Protein AF-A0A6J4WUJ0-F1 (afdb_monomer_lite)

Structure (mmCIF, N/CA/C/O backbone):
data_AF-A0A6J4WUJ0-F1
#
_entry.id   AF-A0A6J4WUJ0-F1
#
loop_
_atom_site.group_PDB
_atom_site.id
_atom_site.type_symbol
_atom_site.label_atom_id
_atom_site.label_alt_id
_atom_site.label_comp_id
_atom_site.label_asym_id
_atom_site.label_entity_id
_atom_site.label_seq_id
_atom_site.pdbx_PDB_ins_code
_atom_site.Cartn_x
_atom_site.Cartn_y
_atom_site.Cartn_z
_atom_site.occupancy
_atom_site.B_iso_or_equiv
_atom_site.auth_seq_id
_atom_site.auth_comp_id
_atom_site.auth_asym_id
_atom_site.auth_atom_id
_atom_site.pdbx_PDB_model_num
ATOM 1 N N . MET A 1 1 ? -10.002 2.365 6.684 1.00 50.12 1 MET A N 1
ATOM 2 C CA . MET A 1 1 ? -10.236 3.093 7.950 1.00 50.12 1 MET A CA 1
ATOM 3 C C . MET A 1 1 ? -8.913 3.740 8.325 1.00 50.12 1 MET A C 1
ATOM 5 O O . MET A 1 1 ? -7.901 3.055 8.219 1.00 50.12 1 MET A O 1
ATOM 9 N N . ALA A 1 2 ? -8.895 5.035 8.638 1.00 49.34 2 ALA A N 1
ATOM 10 C CA . ALA A 1 2 ? -7.698 5.725 9.121 1.00 49.34 2 ALA A CA 1
ATOM 11 C C . ALA A 1 2 ? -7.920 6.058 10.596 1.00 49.34 2 ALA A C 1
ATOM 13 O O . ALA A 1 2 ? -9.007 6.520 10.940 1.00 49.34 2 ALA A O 1
ATOM 14 N N . ILE A 1 3 ? -6.948 5.738 11.446 1.00 58.59 3 ILE A N 1
ATOM 15 C CA . ILE A 1 3 ? -7.006 5.994 12.883 1.00 58.59 3 ILE A CA 1
ATOM 16 C C . ILE A 1 3 ? -5.853 6.934 13.226 1.00 58.59 3 ILE A C 1
ATOM 18 O O . ILE A 1 3 ? -4.710 6.645 12.867 1.00 58.59 3 ILE A O 1
ATOM 22 N N . GLU A 1 4 ? -6.180 8.072 13.839 1.00 50.50 4 GLU A N 1
ATOM 23 C CA . GLU A 1 4 ? -5.293 9.240 13.846 1.00 50.50 4 GLU A CA 1
ATOM 24 C C . GLU A 1 4 ? -4.165 9.199 14.890 1.00 50.50 4 GLU A C 1
ATOM 26 O O . GLU A 1 4 ? -3.154 9.856 14.664 1.00 50.50 4 GLU A O 1
ATOM 31 N N . GLU A 1 5 ? -4.224 8.378 15.947 1.00 55.25 5 GLU A N 1
ATOM 32 C CA . GLU A 1 5 ? -3.129 8.309 16.934 1.00 55.25 5 GLU A CA 1
ATOM 33 C C . GLU A 1 5 ? -3.006 6.942 17.615 1.00 55.25 5 GLU A C 1
ATOM 35 O O . GLU A 1 5 ? -3.939 6.488 18.272 1.00 55.25 5 GLU A O 1
ATOM 40 N N . LEU A 1 6 ? -1.833 6.305 17.519 1.00 54.06 6 LEU A N 1
ATOM 41 C CA . LEU A 1 6 ? -1.554 5.012 18.161 1.00 54.06 6 LEU A CA 1
ATOM 42 C C . LEU A 1 6 ? -1.535 5.086 19.705 1.00 54.06 6 LEU A C 1
ATOM 44 O O . LEU A 1 6 ? -1.964 4.138 20.362 1.00 54.06 6 LEU A O 1
ATOM 48 N N . ASP A 1 7 ? -1.096 6.206 20.286 1.00 55.53 7 ASP A N 1
ATOM 49 C CA . ASP A 1 7 ? -0.872 6.336 21.738 1.00 55.53 7 ASP A CA 1
ATOM 50 C C . ASP A 1 7 ? -2.177 6.453 22.538 1.00 55.53 7 ASP A C 1
ATOM 52 O O . ASP A 1 7 ? -2.296 5.910 23.638 1.00 55.53 7 ASP A O 1
ATOM 56 N N . GLY A 1 8 ? -3.210 7.064 21.951 1.00 52.75 8 GLY A N 1
ATOM 57 C CA . GLY A 1 8 ? -4.563 7.097 22.517 1.00 52.75 8 GLY A CA 1
ATOM 58 C C . GLY A 1 8 ? -5.308 5.757 22.427 1.00 52.75 8 GLY A C 1
ATOM 59 O O . GLY A 1 8 ? -6.416 5.626 22.946 1.00 52.75 8 GLY A O 1
ATOM 60 N N . MET A 1 9 ? -4.727 4.743 21.774 1.00 55.81 9 MET A N 1
ATOM 61 C CA . MET A 1 9 ? -5.403 3.494 21.410 1.00 55.81 9 MET A CA 1
ATOM 62 C C . MET A 1 9 ? -4.996 2.276 22.242 1.00 55.81 9 MET A C 1
ATOM 64 O O . MET A 1 9 ? -5.321 1.159 21.839 1.00 55.81 9 MET A O 1
ATOM 68 N N . ASN A 1 10 ? -4.323 2.429 23.385 1.00 56.44 10 ASN A N 1
ATOM 69 C CA . ASN A 1 10 ? -3.743 1.300 24.135 1.00 56.44 10 ASN A CA 1
ATOM 70 C C . ASN A 1 10 ? -4.694 0.097 24.370 1.00 56.44 10 ASN A C 1
ATOM 72 O O . ASN A 1 10 ? -4.231 -1.041 24.380 1.00 56.44 10 ASN A O 1
ATOM 76 N N . GLY A 1 11 ? -6.017 0.299 24.460 1.00 56.06 11 GLY A N 1
ATOM 77 C CA . GLY A 1 11 ? -7.004 -0.798 24.510 1.00 56.06 11 GLY A CA 1
ATOM 78 C C . GLY A 1 11 ? -7.430 -1.395 23.152 1.00 56.06 11 GLY A C 1
ATOM 79 O O . GL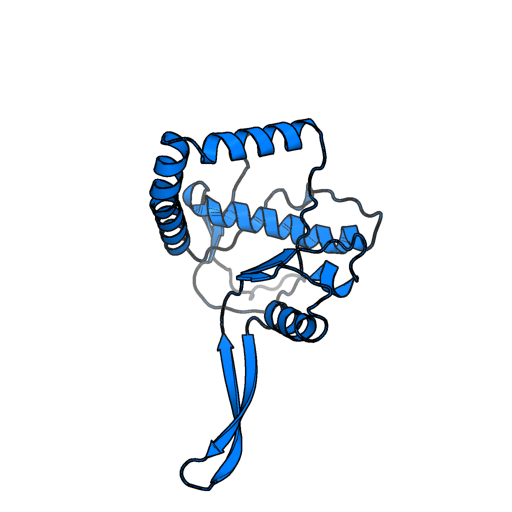Y A 1 11 ? -7.812 -2.560 23.078 1.00 56.06 11 GLY A O 1
ATOM 80 N N . ALA A 1 12 ? -7.356 -0.633 22.059 1.00 61.38 12 ALA A N 1
ATOM 81 C CA . ALA A 1 12 ? -7.808 -1.027 20.720 1.00 61.38 12 ALA A CA 1
ATOM 82 C C . ALA A 1 12 ? -6.711 -1.678 19.856 1.00 61.38 12 ALA A C 1
ATOM 84 O O . ALA A 1 12 ? -7.023 -2.418 18.919 1.00 61.38 12 ALA A O 1
ATOM 85 N N . VAL A 1 13 ? -5.428 -1.446 20.164 1.00 64.06 13 VAL A N 1
ATOM 86 C CA . VAL A 1 13 ? -4.294 -2.007 19.403 1.00 64.06 13 VAL A CA 1
ATOM 87 C C . VAL A 1 13 ? -4.315 -3.535 19.408 1.00 64.06 13 VAL A C 1
ATOM 89 O O . VAL A 1 13 ? -4.086 -4.149 18.366 1.00 64.06 13 VAL A O 1
ATOM 92 N N . TYR A 1 14 ? -4.646 -4.161 20.543 1.00 65.38 14 TYR A N 1
ATOM 93 C CA . TYR A 1 14 ? -4.758 -5.619 20.636 1.00 65.38 14 TYR A CA 1
ATOM 94 C C . TYR A 1 14 ? -5.841 -6.166 19.698 1.00 65.38 14 TYR A C 1
ATOM 96 O O . TYR A 1 14 ? -5.581 -7.077 18.909 1.00 65.38 14 TYR A O 1
ATOM 104 N N . SER A 1 15 ? -7.025 -5.550 19.705 1.00 64.56 15 SER A N 1
ATOM 105 C CA . SER A 1 15 ? -8.126 -5.901 18.806 1.00 64.56 15 SER A CA 1
ATOM 106 C C . SER A 1 15 ? -7.710 -5.772 17.338 1.00 64.56 15 SER A C 1
ATOM 108 O O . SER A 1 15 ? -7.956 -6.676 16.545 1.00 64.56 15 SER A O 1
ATOM 110 N N . ILE A 1 16 ? -6.981 -4.712 16.977 1.00 68.94 16 ILE A N 1
ATOM 111 C CA . ILE A 1 16 ? -6.466 -4.504 15.614 1.00 68.94 16 ILE A CA 1
ATOM 112 C C . ILE A 1 16 ? -5.417 -5.554 15.228 1.00 68.94 16 ILE A C 1
ATOM 114 O O . ILE A 1 16 ? -5.468 -6.092 14.118 1.00 68.94 16 ILE A O 1
ATOM 118 N N . ARG A 1 17 ? -4.488 -5.899 16.130 1.00 70.25 17 ARG A N 1
ATOM 119 C CA . ARG A 1 17 ? -3.510 -6.981 15.905 1.00 70.25 17 ARG A CA 1
ATOM 120 C C . ARG A 1 17 ? -4.210 -8.322 15.694 1.00 70.25 17 ARG A C 1
ATOM 122 O O . ARG A 1 17 ? -3.819 -9.080 14.799 1.00 70.25 17 ARG A O 1
ATOM 129 N N . SER A 1 18 ? -5.246 -8.595 16.486 1.00 64.00 18 SER A N 1
ATOM 130 C CA . SER A 1 18 ? -6.040 -9.818 16.388 1.00 64.00 18 SER A CA 1
ATOM 131 C C . SER A 1 18 ? -6.727 -9.916 15.024 1.00 64.00 18 SER A C 1
ATOM 133 O O . SER A 1 18 ? -6.566 -10.923 14.336 1.00 64.00 18 SER A O 1
ATOM 135 N N . ILE A 1 19 ? -7.353 -8.835 14.550 1.00 68.62 19 ILE A N 1
ATOM 136 C CA . ILE A 1 19 ? -7.984 -8.754 13.218 1.00 68.62 19 ILE A CA 1
ATOM 137 C C . ILE A 1 19 ? -6.995 -8.982 12.096 1.00 68.62 19 ILE A C 1
ATOM 139 O O . ILE A 1 19 ? -7.270 -9.733 11.164 1.00 68.62 19 ILE A O 1
ATOM 143 N N . GLN A 1 20 ? -5.847 -8.311 12.164 1.00 64.44 20 GLN A N 1
ATOM 144 C CA . GLN A 1 20 ? -4.845 -8.391 11.111 1.00 64.44 20 GLN A CA 1
ATOM 145 C C . GLN A 1 20 ? -4.301 -9.822 10.984 1.00 64.44 20 GLN A C 1
ATOM 147 O O . GLN A 1 20 ? -4.041 -10.279 9.871 1.00 64.44 20 GLN A O 1
ATOM 152 N N . SER A 1 21 ? -4.206 -10.543 12.106 1.00 64.81 21 SER A N 1
ATOM 153 C CA . SER A 1 21 ? -3.703 -11.919 12.149 1.00 64.81 21 SER A CA 1
ATOM 154 C C . SER A 1 21 ? -4.772 -12.947 11.751 1.00 64.81 21 SER A C 1
ATOM 156 O O . SER A 1 21 ? -4.489 -13.873 10.995 1.00 64.81 21 SER A O 1
ATOM 158 N N . SER A 1 22 ? -6.006 -12.787 12.236 1.00 56.34 22 SER A N 1
ATOM 159 C CA . SER A 1 22 ? -7.087 -13.776 12.090 1.00 56.34 22 SER A CA 1
ATOM 160 C C . SER A 1 22 ? -8.060 -13.487 10.939 1.00 56.34 22 SER A C 1
ATOM 162 O O . SER A 1 22 ? -8.866 -14.348 10.592 1.00 56.34 22 SER A O 1
ATOM 164 N N . LYS A 1 23 ? -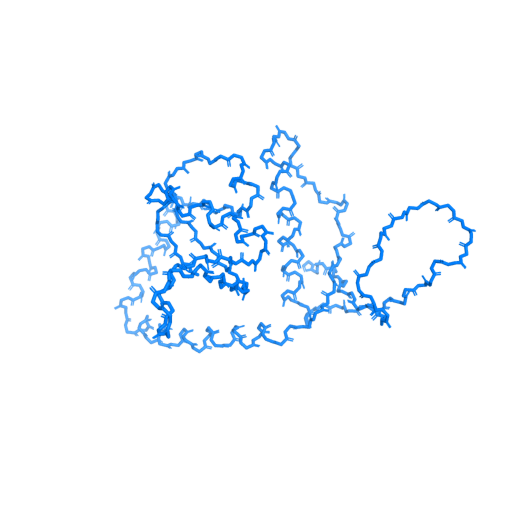7.971 -12.302 10.315 1.00 56.16 23 LYS A N 1
ATOM 165 C CA . LYS A 1 23 ? -8.884 -11.771 9.280 1.00 56.16 23 LYS A CA 1
ATOM 166 C C . LYS A 1 23 ? -10.353 -11.653 9.728 1.00 56.16 23 LYS A C 1
ATOM 168 O O . LYS A 1 23 ? -11.228 -11.460 8.883 1.00 56.16 23 LYS A O 1
ATOM 173 N N . LYS A 1 24 ? -10.626 -11.768 11.034 1.00 51.03 24 LYS A N 1
ATOM 174 C CA . LYS A 1 24 ? -11.967 -11.745 11.639 1.00 51.03 24 LYS A CA 1
ATOM 175 C C . LYS A 1 24 ? -11.936 -10.977 12.968 1.00 51.03 24 LYS A C 1
ATOM 177 O O . LYS A 1 24 ? -10.934 -11.020 13.675 1.00 51.03 24 LYS A O 1
ATOM 182 N N . ILE A 1 25 ? -13.021 -10.283 13.314 1.00 49.12 25 ILE A N 1
ATOM 183 C CA . ILE A 1 25 ? -13.270 -9.803 14.687 1.00 49.12 25 ILE A CA 1
ATOM 184 C C . ILE A 1 25 ? -14.372 -10.662 15.264 1.00 49.12 25 ILE A C 1
ATOM 186 O O . ILE A 1 25 ? -15.442 -10.704 14.669 1.00 49.12 25 ILE A O 1
ATOM 190 N N . THR A 1 26 ? -14.161 -11.254 16.433 1.00 47.97 26 THR A N 1
ATOM 191 C CA . THR A 1 26 ? -15.272 -11.736 17.259 1.00 47.97 26 THR A CA 1
ATOM 192 C C . THR A 1 26 ? -15.492 -10.722 18.371 1.00 47.97 26 THR A C 1
ATOM 194 O O . THR A 1 26 ? -14.601 -10.507 19.190 1.00 47.97 26 THR A O 1
ATOM 197 N N . ILE A 1 27 ? -16.645 -10.053 18.363 1.00 48.34 27 ILE A N 1
ATOM 198 C CA . ILE A 1 27 ? -17.074 -9.183 19.462 1.00 48.34 27 ILE A CA 1
ATOM 199 C C . ILE A 1 27 ? -18.103 -9.971 20.266 1.00 48.34 27 ILE A C 1
ATOM 201 O O . ILE A 1 27 ? -19.161 -10.311 19.739 1.00 48.34 27 ILE A O 1
ATOM 205 N N . ALA A 1 28 ? -17.785 -10.250 21.527 1.00 46.62 28 ALA A N 1
ATOM 206 C CA . ALA A 1 28 ? -18.744 -10.773 22.488 1.00 46.62 28 ALA A CA 1
ATOM 207 C C . ALA A 1 28 ? -19.549 -9.596 23.057 1.00 46.62 28 ALA A C 1
ATOM 209 O O . ALA A 1 28 ? -18.972 -8.679 23.646 1.00 46.62 28 ALA A O 1
ATOM 210 N N . TYR A 1 29 ? -20.869 -9.593 22.869 1.00 48.53 29 TYR A N 1
ATOM 211 C CA . TYR A 1 29 ? -21.769 -8.637 23.515 1.00 48.53 29 TYR A CA 1
ATOM 212 C C . TYR A 1 29 ? -22.699 -9.372 24.474 1.00 48.53 29 TYR A C 1
ATOM 214 O O . TYR A 1 29 ? -23.260 -10.417 24.144 1.00 48.53 29 TYR A O 1
ATOM 222 N N . THR A 1 30 ? -22.880 -8.811 25.666 1.00 48.84 30 THR A N 1
ATOM 223 C CA . THR A 1 30 ? -23.860 -9.310 26.629 1.00 48.84 30 THR A CA 1
ATOM 224 C C . THR A 1 30 ? -25.190 -8.618 26.361 1.00 48.84 30 THR A C 1
ATOM 226 O O . THR A 1 30 ? -25.394 -7.470 26.754 1.00 48.84 30 THR A O 1
ATOM 229 N N . GLY A 1 31 ? -26.083 -9.315 25.661 1.00 52.16 31 GLY A N 1
ATOM 230 C CA . GLY A 1 31 ? -27.448 -8.868 25.416 1.00 52.16 31 GLY A CA 1
ATOM 231 C C . GLY A 1 31 ? -28.398 -9.437 26.459 1.00 52.16 31 GLY A C 1
ATOM 232 O O . GLY A 1 31 ? -28.241 -10.572 26.910 1.00 52.16 31 GLY A O 1
ATOM 233 N N . LYS A 1 32 ? -29.403 -8.652 26.846 1.00 51.97 32 LYS A N 1
ATOM 234 C CA . LYS A 1 32 ? -30.524 -9.165 27.632 1.00 51.97 32 LYS A CA 1
ATOM 235 C C . LYS A 1 32 ? -31.473 -9.881 26.673 1.00 51.97 32 LYS A C 1
ATOM 237 O O . LYS A 1 32 ? -31.943 -9.261 25.721 1.00 51.97 32 LYS A O 1
ATOM 242 N N . ASP A 1 33 ? -31.711 -11.169 26.889 1.00 55.59 33 ASP A N 1
ATOM 243 C CA . ASP A 1 33 ? -32.644 -11.950 26.074 1.00 55.59 33 ASP A CA 1
ATOM 244 C C . ASP A 1 33 ? -34.063 -11.363 26.269 1.00 55.59 33 ASP A C 1
ATOM 246 O O . ASP A 1 33 ? -34.546 -11.326 27.405 1.00 55.59 33 ASP A O 1
ATOM 250 N N . PRO A 1 34 ? -34.730 -10.833 25.223 1.00 59.25 34 PRO A N 1
ATOM 251 C CA . PRO A 1 34 ? -36.006 -10.130 25.371 1.00 59.25 34 PRO A CA 1
ATOM 252 C C . PRO A 1 34 ? -37.149 -11.038 25.849 1.00 59.25 34 PRO A C 1
ATOM 254 O O . PRO A 1 34 ? -38.188 -10.527 26.260 1.00 59.25 34 PRO A O 1
ATOM 257 N N . VAL A 1 35 ? -36.962 -12.363 25.815 1.00 62.12 35 VAL A N 1
ATOM 258 C CA . VAL A 1 35 ? -37.948 -13.353 26.271 1.00 62.12 35 VAL A CA 1
ATOM 259 C C . VAL A 1 35 ? -37.672 -13.823 27.701 1.00 62.12 35 VAL A C 1
ATOM 261 O O . VAL A 1 35 ? -38.613 -13.986 28.473 1.00 62.12 35 VAL A O 1
ATOM 264 N N . THR A 1 36 ? -36.406 -14.036 28.079 1.00 65.88 36 THR A N 1
ATOM 265 C CA . THR A 1 36 ? -36.052 -14.636 29.383 1.00 65.88 36 THR A CA 1
ATOM 266 C C . THR A 1 36 ? -35.454 -13.650 30.387 1.00 65.88 36 THR A C 1
ATOM 268 O O . THR A 1 36 ? -35.378 -13.956 31.572 1.00 65.88 36 THR A O 1
ATOM 271 N N . GLY A 1 37 ? -35.032 -12.458 29.955 1.00 63.16 37 GLY A N 1
ATOM 272 C CA . GLY A 1 37 ? -34.427 -11.437 30.815 1.00 63.16 37 GLY A CA 1
ATOM 273 C C . GLY A 1 37 ? -33.015 -11.769 31.314 1.00 63.16 37 GLY A C 1
ATOM 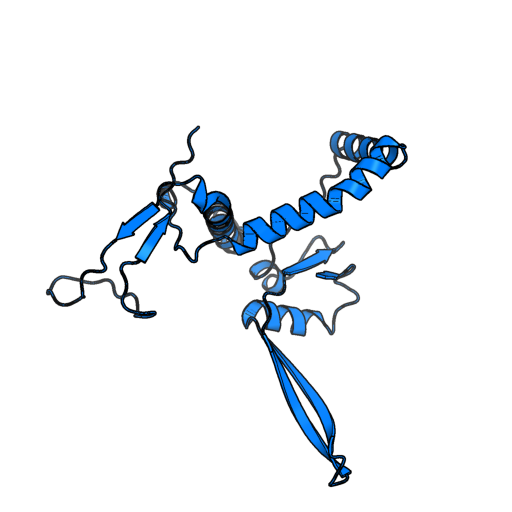274 O O . GLY A 1 37 ? -32.403 -10.932 31.985 1.00 63.16 37 GLY A O 1
ATOM 275 N N . GLU A 1 38 ? -32.485 -12.944 30.973 1.00 65.00 38 GLU A N 1
ATOM 276 C CA . GLU A 1 38 ? -31.136 -13.373 31.326 1.00 65.00 38 GLU A CA 1
ATOM 277 C C . GLU A 1 38 ? -30.083 -12.687 30.449 1.00 65.00 38 GLU A C 1
ATOM 279 O O . GLU A 1 38 ? -30.301 -12.379 29.273 1.00 65.00 38 GLU A O 1
ATOM 284 N N . LEU A 1 39 ? -28.916 -12.441 31.044 1.00 61.78 39 LEU A N 1
ATOM 285 C CA . LEU A 1 39 ? -27.746 -11.938 30.338 1.00 61.78 39 LEU A CA 1
ATOM 286 C C . LEU A 1 39 ? -27.138 -13.090 29.532 1.00 61.78 39 LEU A C 1
ATOM 288 O O . LEU A 1 39 ? -26.492 -13.970 30.098 1.00 61.78 39 LEU A O 1
ATOM 292 N N . LYS A 1 40 ? -27.332 -13.084 28.212 1.00 55.09 40 LYS A N 1
ATOM 293 C CA . LYS A 1 40 ? -26.664 -14.016 27.298 1.00 55.09 40 LYS A CA 1
ATOM 294 C C . LYS A 1 40 ? -25.529 -13.310 26.576 1.00 55.09 40 LYS A C 1
ATOM 296 O O . LYS A 1 40 ? -25.723 -12.278 25.934 1.00 55.09 40 LYS A O 1
ATOM 301 N N . THR A 1 41 ? -24.345 -13.903 26.648 1.00 56.12 41 THR A N 1
ATOM 302 C CA . THR A 1 41 ? -23.214 -13.521 25.804 1.00 56.12 41 THR A CA 1
ATOM 303 C C . THR A 1 41 ? -23.449 -14.082 24.405 1.00 56.12 41 THR A C 1
ATOM 305 O O . THR A 1 41 ? -23.553 -15.295 24.229 1.00 56.12 41 THR A O 1
ATOM 308 N N . GLN A 1 42 ? -23.589 -13.199 23.420 1.00 54.06 42 GLN A N 1
ATOM 309 C CA . GLN A 1 42 ? -23.630 -13.561 22.007 1.00 54.06 42 GLN A CA 1
ATOM 310 C C . GLN A 1 42 ? -22.334 -13.115 21.338 1.00 54.06 42 GLN A C 1
ATOM 312 O O . GLN A 1 42 ? -21.947 -11.946 21.420 1.00 54.06 42 GLN A O 1
ATOM 317 N N . ASP A 1 43 ? -21.694 -14.054 20.650 1.00 50.53 43 ASP A N 1
ATOM 318 C CA . ASP A 1 43 ? -20.496 -13.806 19.860 1.00 50.53 43 ASP A CA 1
ATOM 319 C C . ASP A 1 43 ? -20.905 -13.452 18.431 1.00 50.53 43 ASP A C 1
ATOM 321 O O . ASP A 1 43 ? -21.507 -14.265 17.728 1.00 50.53 43 ASP A O 1
ATOM 325 N N . ASN A 1 44 ? -20.578 -12.238 17.984 1.00 44.25 44 ASN A N 1
ATOM 326 C CA . ASN A 1 44 ? -20.764 -11.843 16.593 1.00 44.25 44 ASN A CA 1
ATOM 327 C C . ASN A 1 44 ? -19.403 -11.771 15.892 1.00 44.25 44 ASN A C 1
ATOM 329 O O . ASN A 1 44 ? -18.558 -10.935 16.233 1.00 44.25 44 ASN A O 1
ATOM 333 N N . THR A 1 45 ? -19.182 -12.663 14.924 1.00 51.16 45 THR A N 1
ATOM 334 C CA . THR A 1 45 ? -17.956 -12.698 14.123 1.00 51.16 45 THR A CA 1
ATOM 335 C C . THR A 1 45 ? -18.150 -11.923 12.826 1.00 51.16 45 THR A C 1
ATOM 337 O O . THR A 1 45 ? -18.896 -12.335 11.942 1.00 51.16 45 THR A O 1
ATOM 340 N N . VAL A 1 46 ? -17.428 -10.815 12.683 1.00 52.91 46 VAL A N 1
ATOM 341 C CA . VAL A 1 46 ? -17.384 -10.026 11.451 1.00 52.91 46 VAL A CA 1
ATOM 342 C C . VAL A 1 46 ? -16.139 -10.421 10.659 1.00 52.91 46 VAL A C 1
ATOM 344 O O . VAL A 1 46 ? -15.008 -10.195 11.096 1.00 52.91 46 VAL A O 1
ATOM 347 N N . GLU A 1 47 ? -16.343 -11.010 9.479 1.00 51.19 47 GLU A N 1
ATOM 348 C CA . GLU A 1 47 ? -15.279 -11.264 8.505 1.00 51.19 47 GLU A CA 1
ATOM 349 C C . GLU A 1 47 ? -15.154 -10.068 7.563 1.00 51.19 47 GLU A C 1
ATOM 351 O O . GLU A 1 47 ? -16.123 -9.662 6.921 1.00 51.19 47 GLU A O 1
ATOM 356 N N . GLY A 1 48 ? -13.960 -9.493 7.451 1.00 50.22 48 GLY A N 1
ATOM 357 C CA . GLY A 1 48 ? -13.758 -8.370 6.547 1.00 50.22 48 GLY A CA 1
ATOM 358 C C . GLY A 1 48 ? -12.291 -8.160 6.196 1.00 50.22 48 GLY A C 1
ATOM 359 O O . GLY A 1 48 ? -11.440 -8.199 7.086 1.00 50.22 48 GLY A O 1
ATOM 360 N N . PRO A 1 49 ? -11.958 -7.892 4.919 1.00 52.62 49 PRO A N 1
ATOM 361 C CA . PRO A 1 49 ? -10.644 -7.384 4.557 1.00 52.62 49 PRO A CA 1
ATOM 362 C C . PRO A 1 49 ? -10.512 -5.950 5.089 1.00 52.62 49 PRO A C 1
ATOM 364 O O . PRO A 1 49 ? -10.856 -4.979 4.415 1.00 52.62 49 PRO A O 1
ATOM 367 N N . LEU A 1 50 ? -10.054 -5.810 6.334 1.00 60.88 50 LEU A N 1
ATOM 368 C CA . LEU A 1 50 ? -9.832 -4.511 6.954 1.00 60.88 50 LEU A CA 1
ATOM 369 C C . LEU A 1 50 ? -8.472 -3.966 6.512 1.00 60.88 50 LEU A C 1
ATOM 371 O O . LEU A 1 50 ? -7.422 -4.500 6.866 1.00 60.88 50 LEU A O 1
ATOM 375 N N . MET A 1 51 ? -8.498 -2.878 5.748 1.00 65.44 51 MET A N 1
ATOM 376 C CA . MET A 1 51 ? -7.305 -2.092 5.462 1.00 65.44 51 MET A CA 1
ATOM 377 C C . MET A 1 51 ? -7.208 -0.952 6.487 1.00 65.44 51 MET A C 1
ATOM 379 O O . MET A 1 51 ? -8.084 -0.076 6.549 1.00 65.44 51 MET A O 1
ATOM 383 N N . VAL A 1 52 ? -6.176 -1.029 7.333 1.00 69.06 52 VAL A N 1
ATOM 384 C CA . VAL A 1 52 ? -5.943 -0.123 8.465 1.00 69.06 52 VAL A CA 1
ATOM 385 C C . VAL A 1 52 ? -4.771 0.793 8.139 1.00 69.06 52 VAL A C 1
ATOM 387 O O . VAL A 1 52 ? -3.673 0.316 7.856 1.00 69.06 52 VAL A O 1
ATOM 390 N N . PHE A 1 53 ? -5.010 2.099 8.212 1.00 72.75 53 PHE A N 1
ATOM 391 C CA . PHE A 1 53 ? -3.956 3.103 8.293 1.00 72.75 53 PHE A CA 1
ATOM 392 C C . PHE A 1 53 ? -3.878 3.615 9.726 1.00 72.75 53 PHE A C 1
ATOM 394 O O . PHE A 1 53 ? -4.909 3.947 10.313 1.00 72.75 53 PHE A O 1
ATOM 401 N N . ILE A 1 54 ? -2.664 3.674 10.262 1.00 72.00 54 ILE A N 1
ATOM 402 C CA . ILE A 1 54 ? -2.373 4.226 11.583 1.00 72.00 54 ILE A CA 1
ATOM 403 C C . ILE A 1 54 ? -1.316 5.301 11.388 1.00 72.00 54 ILE A C 1
ATOM 405 O O . ILE A 1 54 ? -0.295 5.046 10.744 1.00 72.00 54 ILE A O 1
ATOM 409 N N . THR A 1 55 ? -1.558 6.479 11.944 1.00 71.38 55 THR A N 1
ATOM 410 C CA . THR A 1 55 ? -0.551 7.529 12.083 1.00 71.38 55 THR A CA 1
ATOM 411 C C . THR A 1 55 ? 0.026 7.494 13.494 1.00 71.38 55 THR A C 1
ATOM 413 O O . THR A 1 55 ? -0.686 7.288 14.476 1.00 71.38 55 THR A O 1
ATOM 416 N N . THR A 1 56 ? 1.346 7.621 13.596 1.00 69.75 56 THR A N 1
ATOM 417 C CA . THR A 1 56 ? 2.052 7.681 14.877 1.00 69.75 56 THR A CA 1
ATOM 418 C C . THR A 1 56 ? 3.192 8.681 14.784 1.00 69.75 56 THR A C 1
ATOM 420 O O . THR A 1 56 ? 3.836 8.799 13.740 1.00 69.75 56 THR A O 1
ATOM 423 N N . THR A 1 57 ? 3.416 9.405 15.874 1.00 69.81 57 THR A N 1
ATOM 424 C CA . THR A 1 57 ? 4.581 10.272 16.080 1.00 69.81 57 THR A CA 1
ATOM 425 C C . THR A 1 57 ? 5.755 9.504 16.693 1.00 69.81 57 THR A C 1
ATOM 427 O O . THR A 1 57 ? 6.875 10.012 16.709 1.00 69.81 57 THR A O 1
ATOM 430 N N . GLN A 1 58 ? 5.532 8.274 17.175 1.00 65.75 58 GLN A N 1
ATOM 431 C CA . GLN A 1 58 ? 6.584 7.451 17.762 1.00 65.75 58 GLN A CA 1
ATOM 432 C C . GLN A 1 58 ? 7.558 6.951 16.693 1.00 65.75 58 GLN A C 1
ATOM 434 O O . GLN A 1 58 ? 7.180 6.273 15.735 1.00 65.75 58 GLN A O 1
ATOM 439 N N . VAL A 1 59 ? 8.837 7.267 16.899 1.00 61.22 59 VAL A N 1
ATOM 440 C CA . VAL A 1 59 ? 9.940 6.850 16.021 1.00 61.22 59 VAL A CA 1
ATOM 441 C C . VAL A 1 59 ? 10.267 5.364 16.209 1.00 61.22 59 VAL A C 1
ATOM 443 O O . VAL A 1 59 ? 10.572 4.674 15.232 1.00 61.22 59 VAL A O 1
ATOM 446 N N . ASP A 1 60 ? 10.155 4.862 17.443 1.00 64.81 60 ASP A N 1
ATOM 447 C CA . ASP A 1 60 ? 10.395 3.462 17.789 1.00 64.81 60 ASP A CA 1
ATOM 448 C C . ASP A 1 60 ? 9.087 2.721 18.050 1.00 64.81 60 ASP A C 1
ATOM 450 O O . ASP A 1 60 ? 8.291 3.085 18.911 1.00 64.81 60 ASP A O 1
ATOM 454 N N . ILE A 1 61 ? 8.884 1.649 17.289 1.00 69.75 61 ILE A N 1
ATOM 455 C CA . ILE A 1 61 ? 7.687 0.816 17.337 1.00 69.75 61 ILE A CA 1
ATOM 456 C C . ILE A 1 61 ? 8.103 -0.584 17.765 1.00 69.75 61 ILE A C 1
ATOM 458 O O . ILE A 1 61 ? 9.100 -1.132 17.283 1.00 69.75 61 ILE A O 1
ATOM 462 N N . ASP A 1 62 ? 7.313 -1.187 18.651 1.00 76.38 62 ASP A N 1
ATOM 463 C CA . ASP A 1 62 ? 7.585 -2.521 19.158 1.00 76.38 62 ASP A CA 1
ATOM 464 C C . ASP A 1 62 ? 7.663 -3.562 18.023 1.00 76.38 62 ASP A C 1
ATOM 466 O O . ASP A 1 62 ? 7.007 -3.476 16.976 1.00 76.38 62 ASP A O 1
ATOM 470 N N . GLY A 1 63 ? 8.487 -4.588 18.231 1.00 73.31 63 GLY A N 1
ATOM 471 C CA . GLY A 1 63 ? 8.776 -5.576 17.197 1.00 73.31 63 GLY A CA 1
ATOM 472 C C . GLY A 1 63 ? 7.564 -6.384 16.725 1.00 73.31 63 GLY A C 1
ATOM 473 O O . GLY A 1 63 ? 7.568 -6.900 15.601 1.00 73.31 63 GLY A O 1
ATOM 474 N N . GLU A 1 64 ? 6.538 -6.498 17.564 1.00 74.25 64 GLU A N 1
ATOM 475 C CA . GLU A 1 64 ? 5.318 -7.224 17.256 1.00 74.25 64 GLU A CA 1
ATOM 476 C C . GLU A 1 64 ? 4.455 -6.434 16.256 1.00 74.25 64 GLU A C 1
ATOM 478 O O . GLU A 1 64 ? 4.065 -6.980 15.213 1.00 74.25 64 GLU A O 1
ATOM 483 N N . THR A 1 65 ? 4.220 -5.145 16.517 1.00 74.69 65 THR A N 1
ATOM 484 C CA . THR A 1 65 ? 3.573 -4.223 15.565 1.00 74.69 65 THR A CA 1
ATOM 485 C C . THR A 1 65 ? 4.390 -4.137 14.284 1.00 74.69 65 THR A C 1
ATOM 487 O O . THR A 1 65 ? 3.857 -4.264 13.177 1.00 74.69 65 THR A O 1
ATOM 490 N N . ALA A 1 66 ? 5.713 -4.042 14.421 1.00 77.25 66 ALA A N 1
ATOM 491 C CA . ALA A 1 66 ? 6.603 -3.961 13.281 1.00 77.25 66 ALA A CA 1
ATOM 492 C C . ALA A 1 66 ? 6.642 -5.217 12.416 1.00 77.25 66 ALA A C 1
ATOM 494 O O . ALA A 1 66 ? 7.123 -5.152 11.295 1.00 77.25 66 ALA A O 1
ATOM 495 N N . SER A 1 67 ? 6.119 -6.353 12.866 1.00 78.50 67 SER A N 1
ATOM 496 C CA . SER A 1 67 ? 5.999 -7.544 12.019 1.00 78.50 67 SER A CA 1
ATOM 497 C C . SER A 1 67 ? 4.712 -7.549 11.179 1.00 78.50 67 SER A C 1
ATOM 499 O O . SER A 1 67 ? 4.645 -8.266 10.185 1.00 78.50 67 SER A O 1
ATOM 501 N N . ARG A 1 68 ? 3.707 -6.734 11.538 1.00 77.50 68 ARG A N 1
ATOM 502 C CA . ARG A 1 68 ? 2.355 -6.753 10.944 1.00 77.50 68 ARG A CA 1
ATOM 503 C C . ARG A 1 68 ? 2.051 -5.584 10.009 1.00 77.50 68 ARG A C 1
ATOM 505 O O . ARG A 1 68 ? 1.246 -5.743 9.094 1.00 77.50 68 ARG A O 1
ATOM 512 N N . PHE A 1 69 ? 2.701 -4.438 10.206 1.00 78.06 69 PHE A N 1
ATOM 513 C CA . PHE A 1 69 ? 2.448 -3.219 9.432 1.00 78.06 69 PHE A CA 1
ATOM 514 C C . PHE A 1 69 ? 3.591 -2.877 8.477 1.00 78.06 69 PHE A C 1
ATOM 516 O O . PHE A 1 69 ? 4.763 -3.114 8.772 1.00 78.06 69 PHE A O 1
ATOM 523 N N . VAL A 1 70 ? 3.252 -2.296 7.325 1.00 79.75 70 VAL A N 1
ATOM 524 C CA . VAL A 1 70 ? 4.214 -1.583 6.474 1.00 79.75 70 VAL A CA 1
ATOM 525 C C . VAL A 1 70 ? 4.284 -0.148 6.979 1.00 79.75 70 VAL A C 1
ATOM 527 O O . VAL A 1 70 ? 3.248 0.499 7.106 1.00 79.75 70 VAL A O 1
ATOM 530 N N . PHE A 1 71 ? 5.491 0.336 7.263 1.00 78.81 71 PHE A N 1
ATOM 531 C CA . PHE A 1 71 ? 5.694 1.706 7.725 1.00 78.81 71 PHE A CA 1
ATOM 532 C C . PHE A 1 71 ? 6.062 2.611 6.565 1.00 78.81 71 PHE A C 1
ATOM 534 O O . PHE A 1 71 ? 6.887 2.253 5.725 1.00 78.81 71 PHE A O 1
ATOM 541 N N . ILE A 1 72 ? 5.452 3.788 6.557 1.00 80.12 72 ILE A N 1
ATOM 542 C CA . ILE A 1 72 ? 5.765 4.872 5.638 1.00 80.12 72 ILE A CA 1
ATOM 543 C C . ILE A 1 72 ? 6.171 6.047 6.517 1.00 80.12 72 ILE A C 1
ATOM 545 O O . ILE A 1 72 ? 5.383 6.491 7.348 1.00 80.12 72 ILE A O 1
ATOM 549 N N . SER A 1 73 ? 7.408 6.504 6.362 1.00 78.69 73 SER A N 1
ATOM 550 C CA . SER A 1 73 ? 7.900 7.708 7.029 1.00 78.69 73 SER A CA 1
ATOM 551 C C . SER A 1 73 ? 7.559 8.938 6.194 1.00 78.69 73 SER A C 1
ATOM 553 O O . SER A 1 73 ? 7.452 8.853 4.968 1.00 78.69 73 SER A O 1
ATOM 555 N N . ILE A 1 74 ? 7.377 10.074 6.861 1.00 78.94 74 ILE A N 1
ATOM 556 C CA . ILE A 1 74 ? 7.167 11.357 6.194 1.00 78.94 74 ILE A CA 1
ATOM 557 C C . ILE A 1 74 ? 8.517 11.844 5.664 1.00 78.94 74 ILE A C 1
ATOM 559 O O . ILE A 1 74 ? 9.540 11.720 6.335 1.00 78.94 74 ILE A O 1
ATOM 563 N N . ASP A 1 75 ? 8.515 12.368 4.443 1.00 82.12 75 ASP A N 1
ATOM 564 C CA . ASP A 1 75 ? 9.661 13.076 3.885 1.00 82.12 75 ASP A CA 1
ATOM 565 C C . ASP A 1 75 ? 9.568 14.553 4.290 1.00 82.12 75 ASP A C 1
ATOM 567 O O . ASP A 1 75 ? 8.694 15.282 3.817 1.00 82.12 75 ASP A O 1
ATOM 571 N N . GLU A 1 76 ? 10.452 14.966 5.197 1.00 85.50 76 GLU A N 1
ATOM 572 C CA . GLU A 1 76 ? 10.521 16.323 5.754 1.00 85.50 76 GLU A CA 1
ATOM 573 C C . GLU A 1 76 ? 11.436 17.259 4.947 1.00 85.50 76 GLU A C 1
ATOM 575 O O . GLU A 1 76 ? 11.756 18.364 5.384 1.00 85.50 76 GLU A O 1
ATOM 580 N N . SER A 1 77 ? 11.874 16.848 3.753 1.00 90.69 77 SER A N 1
ATOM 581 C CA . SER A 1 77 ? 12.703 17.696 2.900 1.00 90.69 77 SER A CA 1
ATOM 582 C C . SER A 1 77 ? 11.991 18.993 2.495 1.00 90.69 77 SER A C 1
ATOM 584 O O . SER A 1 77 ? 10.766 19.072 2.324 1.00 90.69 77 SER A O 1
ATOM 586 N N . GLU A 1 78 ? 12.786 20.043 2.276 1.00 93.88 78 GLU A N 1
ATOM 587 C CA . GLU A 1 78 ? 12.279 21.339 1.821 1.00 93.88 78 GLU A CA 1
ATOM 588 C C . GLU A 1 78 ? 11.575 21.220 0.457 1.00 93.88 78 GLU A C 1
ATOM 590 O O . GLU A 1 78 ? 10.538 21.847 0.224 1.00 93.88 78 GLU A O 1
ATOM 595 N N . GLU A 1 79 ? 12.096 20.379 -0.443 1.00 94.94 79 GLU A N 1
ATOM 596 C CA . GLU A 1 79 ? 11.496 20.134 -1.756 1.00 94.94 79 GLU A CA 1
ATOM 597 C C . GLU A 1 79 ? 10.097 19.514 -1.629 1.00 94.94 79 GLU A C 1
ATOM 599 O O . GLU A 1 79 ? 9.148 19.978 -2.276 1.00 94.94 79 GLU A O 1
ATOM 604 N N . MET A 1 80 ? 9.936 18.506 -0.765 1.00 90.75 80 MET A N 1
ATOM 605 C CA . MET A 1 80 ? 8.631 17.898 -0.510 1.00 90.75 80 MET A CA 1
ATOM 606 C C . MET A 1 80 ? 7.670 18.877 0.152 1.00 90.75 80 MET A C 1
ATOM 608 O O . MET A 1 80 ? 6.524 19.001 -0.290 1.00 90.75 80 MET A O 1
ATOM 612 N N . THR A 1 81 ? 8.146 19.665 1.114 1.00 93.06 81 THR A N 1
ATOM 613 C CA . THR A 1 81 ? 7.349 20.720 1.752 1.00 93.06 81 THR A CA 1
ATOM 614 C C . THR A 1 81 ? 6.843 21.738 0.722 1.00 93.06 81 THR A C 1
ATOM 616 O O . THR A 1 81 ? 5.648 22.043 0.674 1.00 93.06 81 THR A O 1
ATOM 619 N N . LYS A 1 82 ? 7.698 22.206 -0.199 1.00 95.50 82 LYS A N 1
ATOM 620 C CA . LYS A 1 82 ? 7.303 23.118 -1.293 1.00 95.50 82 LYS A CA 1
ATOM 621 C C . LYS A 1 82 ? 6.243 22.508 -2.218 1.00 95.50 82 LYS A C 1
ATOM 623 O O . LYS A 1 82 ? 5.307 23.213 -2.627 1.00 95.50 82 LYS A O 1
ATOM 628 N N . LYS A 1 83 ? 6.349 21.212 -2.537 1.00 94.12 83 LYS A N 1
ATOM 629 C CA . LYS A 1 83 ? 5.348 20.481 -3.339 1.00 94.12 83 LYS A CA 1
ATOM 630 C C . LYS A 1 83 ? 4.003 20.403 -2.616 1.00 94.12 83 LYS A C 1
ATOM 632 O O . LYS A 1 83 ? 2.974 20.687 -3.235 1.00 94.12 83 LYS A O 1
ATOM 637 N N . ILE A 1 84 ? 4.005 20.092 -1.318 1.00 92.62 84 ILE A N 1
ATOM 638 C CA . ILE A 1 84 ? 2.797 20.049 -0.480 1.00 92.62 84 ILE A CA 1
ATOM 639 C C . ILE A 1 84 ? 2.114 21.419 -0.459 1.00 92.62 84 ILE A C 1
ATOM 641 O O . ILE A 1 84 ? 0.934 21.514 -0.798 1.00 92.62 84 ILE A O 1
ATOM 645 N N . LEU A 1 85 ? 2.852 22.492 -0.160 1.00 95.31 85 LEU A N 1
ATOM 646 C CA . LEU A 1 85 ? 2.306 23.855 -0.116 1.00 95.31 85 LEU A CA 1
ATOM 647 C C . LEU A 1 85 ? 1.715 24.284 -1.467 1.00 95.31 85 LEU A C 1
ATOM 649 O O . LEU A 1 85 ? 0.663 24.920 -1.531 1.00 95.31 85 LEU A O 1
ATOM 653 N N . THR A 1 86 ? 2.361 23.904 -2.571 1.00 96.19 86 THR A N 1
ATOM 654 C CA . THR A 1 86 ? 1.841 24.160 -3.921 1.00 96.19 86 THR A CA 1
ATOM 655 C C . THR A 1 86 ? 0.531 23.420 -4.170 1.00 96.19 86 THR A C 1
ATOM 657 O O . THR A 1 86 ? -0.419 24.021 -4.670 1.00 96.19 86 THR A O 1
ATOM 660 N N . LYS A 1 87 ? 0.435 22.145 -3.781 1.00 93.19 87 LYS A N 1
ATOM 661 C CA . LYS A 1 87 ? -0.807 21.369 -3.893 1.00 93.19 87 LYS A CA 1
ATOM 662 C C . LYS A 1 87 ? -1.928 21.931 -3.023 1.00 93.19 87 LYS A C 1
ATOM 664 O O . LYS A 1 87 ? -3.065 21.996 -3.486 1.00 93.19 87 LYS A O 1
ATOM 669 N N . GLN A 1 88 ? -1.617 22.391 -1.813 1.00 94.19 88 GLN A N 1
ATOM 670 C CA . GLN A 1 88 ? -2.585 23.051 -0.936 1.00 94.19 88 GLN A CA 1
ATOM 671 C C . GLN A 1 88 ? -3.133 24.329 -1.578 1.00 94.19 88 GLN A C 1
ATOM 673 O O . GLN A 1 88 ? -4.349 24.475 -1.675 1.00 94.19 88 GLN A O 1
ATOM 678 N N . ARG A 1 89 ? -2.272 25.199 -2.124 1.00 95.62 89 ARG A N 1
ATOM 679 C CA . ARG A 1 89 ? -2.715 26.386 -2.879 1.00 95.62 89 ARG A CA 1
ATOM 680 C C . ARG A 1 89 ? -3.569 26.020 -4.093 1.00 95.62 89 ARG A C 1
ATOM 682 O O . ARG A 1 89 ? -4.640 26.588 -4.269 1.00 95.62 89 ARG A O 1
ATOM 689 N N . GLN A 1 90 ? -3.145 25.036 -4.891 1.00 93.19 90 GLN A N 1
ATOM 690 C CA . GLN A 1 90 ? -3.918 24.547 -6.041 1.00 93.19 90 GLN A CA 1
ATOM 691 C C . GLN A 1 90 ? -5.304 24.038 -5.635 1.00 93.19 90 GLN A C 1
ATOM 693 O O . GLN A 1 90 ? -6.259 24.226 -6.376 1.00 93.19 90 GLN A O 1
ATOM 698 N N . SER A 1 91 ? -5.443 23.417 -4.462 1.00 91.06 91 SER A N 1
ATOM 699 C CA . SER A 1 91 ? -6.738 22.907 -3.995 1.00 91.06 91 SER A CA 1
ATOM 700 C C . SER A 1 91 ? -7.763 24.008 -3.690 1.00 91.06 91 SER A C 1
ATOM 702 O O . SER A 1 91 ? -8.960 23.735 -3.721 1.00 91.06 91 SER A O 1
ATOM 704 N N . GLN A 1 92 ? -7.294 25.236 -3.438 1.00 93.12 92 GLN A N 1
ATOM 705 C CA . GLN A 1 92 ? -8.126 26.411 -3.167 1.00 93.12 92 GLN A CA 1
ATOM 706 C C . GLN A 1 92 ? -8.531 27.169 -4.440 1.00 93.12 92 GLN A C 1
ATOM 708 O O . GLN A 1 92 ? -9.258 28.155 -4.360 1.00 93.12 92 GLN A O 1
ATOM 713 N N . THR A 1 93 ? -8.078 26.739 -5.621 1.00 95.12 93 THR A N 1
ATOM 714 C CA . THR A 1 93 ? -8.503 27.341 -6.890 1.00 95.12 93 THR A CA 1
ATOM 715 C C . THR A 1 93 ? -9.794 26.699 -7.397 1.00 95.12 93 THR A C 1
ATOM 717 O O . THR A 1 93 ? -10.129 25.564 -7.046 1.00 95.12 93 THR A O 1
ATOM 720 N N . MET A 1 94 ? -10.501 27.400 -8.288 1.00 93.69 94 MET A N 1
ATOM 721 C CA . MET A 1 94 ? -11.687 26.865 -8.970 1.00 93.69 94 MET A CA 1
ATOM 722 C C . MET A 1 94 ? -11.389 25.530 -9.673 1.00 93.69 94 MET A C 1
ATOM 724 O O . MET A 1 94 ? -12.147 24.568 -9.560 1.00 93.69 94 MET A O 1
ATOM 728 N N . GLU A 1 95 ? -10.241 25.437 -10.348 1.00 92.44 95 GLU A N 1
ATOM 729 C CA . GLU A 1 95 ? -9.796 24.206 -11.003 1.00 92.44 95 GLU A CA 1
ATOM 730 C C . GLU A 1 95 ? -9.530 23.078 -9.991 1.00 92.44 95 GLU A C 1
ATOM 732 O O . GLU A 1 95 ? -9.922 21.930 -10.213 1.00 92.44 95 GLU A O 1
ATOM 737 N N . GLY A 1 96 ? -8.930 23.403 -8.841 1.00 90.88 96 GLY A N 1
ATOM 738 C CA . GLY A 1 96 ? -8.739 22.470 -7.731 1.00 90.88 96 GLY A CA 1
ATOM 739 C C . GLY A 1 96 ? -10.053 21.896 -7.203 1.00 90.88 96 GLY A C 1
ATOM 740 O O . GLY A 1 96 ? -10.162 20.681 -7.013 1.00 90.88 96 GLY A O 1
ATOM 741 N N . MET A 1 97 ? -11.077 22.738 -7.038 1.00 89.81 97 MET A N 1
ATOM 742 C CA . MET A 1 97 ? -12.412 22.299 -6.618 1.00 89.81 97 MET A CA 1
ATOM 743 C C . MET A 1 97 ? -13.072 21.388 -7.660 1.00 89.81 97 MET A C 1
ATOM 745 O O . MET A 1 97 ? -13.591 20.326 -7.305 1.00 89.81 97 MET A O 1
ATOM 749 N N . ILE A 1 98 ? -12.990 21.735 -8.949 1.00 91.62 98 ILE A N 1
ATOM 750 C CA . ILE A 1 98 ? -13.486 20.882 -10.042 1.00 91.62 98 ILE A CA 1
ATOM 751 C C . ILE A 1 98 ? -12.779 19.518 -10.025 1.00 91.62 98 ILE A C 1
ATOM 753 O O . ILE A 1 98 ? -13.425 18.474 -10.145 1.00 91.62 98 ILE A O 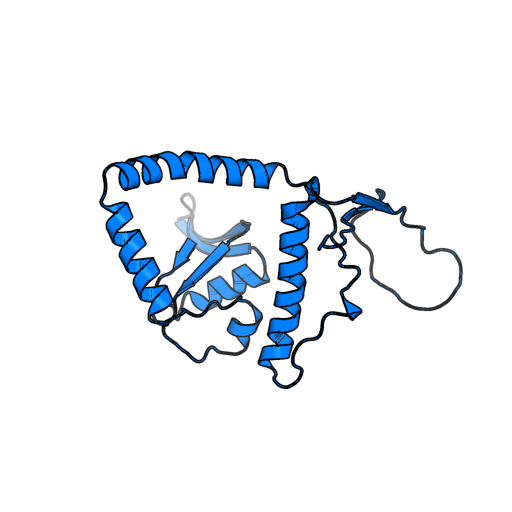1
ATOM 757 N N . ASN A 1 99 ? -11.460 19.496 -9.831 1.00 89.81 99 ASN A N 1
ATOM 758 C CA . ASN A 1 99 ? -10.688 18.257 -9.741 1.00 89.81 99 ASN A CA 1
ATOM 759 C C . ASN A 1 99 ? -11.088 17.408 -8.526 1.00 89.81 99 ASN A C 1
ATOM 761 O O . ASN A 1 99 ? -11.189 16.184 -8.641 1.00 89.81 99 ASN A O 1
ATOM 765 N N . LYS A 1 100 ? -11.400 18.036 -7.386 1.00 87.19 100 LYS A N 1
ATOM 766 C CA . LYS A 1 100 ? -11.919 17.343 -6.197 1.00 87.19 100 LYS A CA 1
ATOM 767 C C . LYS A 1 100 ? -13.265 16.668 -6.475 1.00 87.19 100 LYS A C 1
ATOM 769 O O . LYS A 1 100 ? -13.460 15.524 -6.071 1.00 87.19 100 LYS A O 1
ATOM 774 N N . LEU A 1 101 ? -14.158 17.319 -7.222 1.00 86.50 101 LEU A N 1
ATOM 775 C CA . LEU A 1 101 ? -15.430 16.717 -7.644 1.00 86.50 101 LEU A CA 1
ATOM 776 C C . LEU A 1 101 ? -15.212 15.523 -8.592 1.00 86.50 101 LEU A C 1
ATOM 778 O O . LEU A 1 101 ? -15.874 14.491 -8.459 1.00 86.50 101 LEU A O 1
ATOM 782 N N . LYS A 1 102 ? -14.234 15.610 -9.503 1.00 90.50 102 LYS A N 1
ATOM 783 C CA . LYS A 1 102 ? -13.859 14.504 -10.406 1.00 90.50 102 LYS A CA 1
ATOM 784 C C . LYS A 1 102 ? -13.199 13.326 -9.682 1.00 90.50 102 LYS A C 1
ATOM 786 O O . LYS A 1 102 ? -13.303 12.192 -10.156 1.00 90.50 102 LYS A O 1
ATOM 791 N N . ALA A 1 103 ? -12.567 13.548 -8.527 1.00 89.69 103 ALA A N 1
ATOM 792 C CA . ALA A 1 103 ? -11.879 12.500 -7.770 1.00 89.69 103 ALA A CA 1
ATOM 793 C C . ALA A 1 103 ? -12.798 11.315 -7.430 1.00 89.69 103 ALA A C 1
ATOM 795 O O . ALA A 1 103 ? -12.368 10.164 -7.491 1.00 89.69 103 ALA A O 1
ATOM 796 N N . GLY A 1 104 ? -14.086 11.566 -7.169 1.00 89.25 104 GLY A N 1
ATOM 797 C CA . GLY A 1 104 ? -15.062 10.502 -6.919 1.00 89.25 104 GLY A CA 1
ATOM 798 C C . GLY A 1 104 ? -15.214 9.527 -8.094 1.00 89.25 104 GLY A C 1
ATOM 799 O O . GLY A 1 104 ? -15.340 8.321 -7.884 1.00 89.25 104 GLY A O 1
ATOM 800 N N . GLN A 1 105 ? -15.146 10.016 -9.336 1.00 91.31 105 GLN A N 1
ATOM 801 C CA . GLN A 1 105 ? -15.197 9.163 -10.530 1.00 91.31 105 GLN A CA 1
ATOM 802 C C . GLN A 1 105 ? -13.930 8.312 -10.662 1.00 91.31 105 GLN A C 1
ATOM 804 O O . GLN A 1 105 ? -14.013 7.126 -10.980 1.00 91.31 105 GLN A O 1
ATOM 809 N N . ILE A 1 106 ? -12.766 8.893 -10.357 1.00 92.25 106 ILE A N 1
ATOM 810 C CA . ILE A 1 106 ? -11.478 8.186 -10.346 1.00 92.25 106 ILE A CA 1
ATOM 811 C C . ILE A 1 106 ? -11.502 7.071 -9.292 1.00 92.25 106 ILE A C 1
ATOM 813 O O . ILE A 1 106 ? -11.185 5.924 -9.604 1.00 92.25 106 ILE A O 1
ATOM 817 N N . ILE A 1 107 ? -11.968 7.364 -8.075 1.00 90.06 107 ILE A N 1
ATOM 818 C CA . ILE A 1 107 ? -12.113 6.370 -7.001 1.00 90.06 107 ILE A CA 1
ATOM 819 C C . ILE A 1 107 ? -13.042 5.233 -7.441 1.00 90.06 107 ILE A C 1
ATOM 821 O O . ILE A 1 107 ? -12.664 4.066 -7.333 1.00 90.06 107 ILE A O 1
ATOM 825 N N . LYS A 1 108 ? -14.218 5.546 -8.002 1.00 90.56 108 LYS A N 1
ATOM 826 C CA . LYS A 1 108 ? -15.149 4.531 -8.530 1.00 90.56 108 LYS A CA 1
ATOM 827 C C . LYS A 1 108 ? -14.500 3.668 -9.614 1.00 90.56 108 LYS A C 1
ATOM 829 O O . LYS A 1 108 ? -14.679 2.452 -9.617 1.00 90.56 108 LYS A O 1
ATOM 834 N N . LYS A 1 109 ? -13.707 4.268 -10.507 1.00 93.44 109 LYS A N 1
ATOM 835 C CA . LYS A 1 109 ? -12.953 3.539 -11.535 1.00 93.44 109 LYS A CA 1
ATOM 836 C C . LYS A 1 109 ? -11.971 2.545 -10.909 1.00 93.44 109 LYS A C 1
ATOM 838 O O . LYS A 1 109 ? -11.962 1.386 -11.315 1.00 93.44 109 LYS A O 1
ATOM 843 N N . HIS A 1 110 ? -11.202 2.954 -9.899 1.00 91.00 110 HIS A N 1
ATOM 844 C CA . HIS A 1 110 ? -10.287 2.053 -9.186 1.00 91.00 110 HIS A CA 1
ATOM 845 C C . HIS A 1 110 ? -11.025 0.942 -8.427 1.00 91.00 110 HIS A C 1
ATOM 847 O O . HIS A 1 110 ? -10.616 -0.215 -8.490 1.00 91.00 110 HIS A O 1
ATOM 853 N N . GLN A 1 111 ? -12.141 1.255 -7.764 1.00 89.56 111 GLN A N 1
ATOM 854 C CA . GLN A 1 111 ? -12.970 0.251 -7.086 1.00 89.56 111 GLN A CA 1
ATOM 855 C C . GLN A 1 111 ? -13.501 -0.804 -8.064 1.00 89.56 111 GLN A C 1
ATOM 857 O O . GLN A 1 111 ? -13.432 -2.000 -7.782 1.00 89.56 111 GLN A O 1
ATOM 862 N N . ASN A 1 112 ? -13.985 -0.377 -9.231 1.00 92.44 112 ASN A N 1
ATOM 863 C CA . ASN A 1 112 ? -14.450 -1.289 -10.272 1.00 92.44 112 ASN A CA 1
ATOM 864 C C . ASN A 1 112 ? -13.301 -2.112 -10.865 1.00 92.44 112 ASN A C 1
ATOM 866 O O . ASN A 1 112 ? -13.463 -3.314 -11.046 1.00 92.44 112 ASN A O 1
ATOM 870 N N . ALA A 1 113 ? -12.129 -1.511 -11.094 1.00 91.00 113 ALA A N 1
ATOM 871 C CA . ALA A 1 113 ? -10.947 -2.241 -11.550 1.00 91.00 113 ALA A CA 1
ATOM 872 C C . ALA A 1 113 ? -10.543 -3.350 -10.563 1.00 91.00 113 ALA A C 1
ATOM 874 O O . ALA A 1 113 ? -10.280 -4.474 -10.985 1.00 91.00 113 ALA A O 1
ATOM 875 N N . ASN A 1 114 ? -10.583 -3.077 -9.254 1.00 88.44 114 ASN A N 1
ATOM 876 C CA . ASN A 1 114 ? -10.280 -4.074 -8.223 1.00 88.44 114 ASN A CA 1
ATOM 877 C C . ASN A 1 114 ? -11.268 -5.252 -8.227 1.00 88.44 114 ASN A C 1
ATOM 879 O O . ASN A 1 114 ? -10.859 -6.388 -8.004 1.00 88.44 114 ASN A O 1
ATOM 883 N N . ARG A 1 115 ? -12.553 -5.009 -8.523 1.00 88.56 115 ARG A N 1
ATOM 884 C CA . ARG A 1 115 ? -13.577 -6.068 -8.638 1.00 88.56 115 ARG A CA 1
ATOM 885 C C . ARG A 1 115 ? -13.360 -6.991 -9.836 1.00 88.56 115 ARG A C 1
ATOM 887 O O . ARG A 1 115 ? -13.828 -8.122 -9.818 1.00 88.56 115 ARG A O 1
ATOM 894 N N . LEU A 1 116 ? -12.665 -6.516 -10.867 1.00 92.44 116 LEU A N 1
ATOM 895 C CA . LEU A 1 116 ? -12.356 -7.296 -12.064 1.00 92.44 116 LEU A CA 1
ATOM 896 C C . LEU A 1 116 ? -11.110 -8.175 -11.897 1.00 92.44 116 LEU A C 1
ATOM 898 O O . LEU A 1 116 ? -10.796 -8.947 -12.803 1.00 92.44 116 LEU A O 1
ATOM 902 N N . LEU A 1 117 ? -10.369 -8.064 -10.791 1.00 90.44 117 LEU A N 1
ATOM 903 C CA . LEU A 1 117 ? -9.176 -8.876 -10.560 1.00 90.44 117 LEU A CA 1
ATOM 904 C C . LEU A 1 117 ? -9.552 -10.359 -10.457 1.00 90.44 117 LEU A C 1
ATOM 906 O O . LEU A 1 117 ? -10.450 -10.736 -9.706 1.00 90.44 117 LEU A O 1
ATOM 910 N N . LYS A 1 118 ? -8.848 -11.214 -11.207 1.00 88.50 118 LYS A N 1
ATOM 911 C CA . LYS A 1 118 ? -9.027 -12.667 -11.132 1.00 88.50 118 LYS A CA 1
ATOM 912 C C . LYS A 1 118 ? -8.163 -13.233 -10.005 1.00 88.50 118 LYS A C 1
ATOM 914 O O . LYS A 1 118 ? -7.038 -12.755 -9.834 1.00 88.50 118 LYS A O 1
ATOM 919 N N . PRO A 1 119 ? -8.635 -14.271 -9.290 1.00 86.12 119 PRO A N 1
ATOM 920 C CA . PRO A 1 119 ? -7.881 -14.934 -8.230 1.00 86.12 119 PRO A CA 1
ATOM 921 C C . PRO A 1 119 ? -6.755 -15.793 -8.830 1.00 86.12 119 PRO A C 1
ATOM 923 O O . PRO A 1 119 ? -6.868 -17.009 -8.961 1.00 86.12 119 PRO A O 1
ATOM 926 N N . LEU A 1 120 ? -5.681 -15.137 -9.265 1.00 86.44 120 LEU A N 1
ATOM 927 C CA . LEU A 1 120 ? -4.489 -15.756 -9.841 1.00 86.44 120 LEU A CA 1
ATOM 928 C C . LEU A 1 120 ? -3.366 -15.826 -8.813 1.00 86.44 120 LEU A C 1
ATOM 930 O O . LEU A 1 120 ? -3.211 -14.931 -7.983 1.00 86.44 120 LEU A O 1
ATOM 934 N N . CYS A 1 121 ? -2.538 -16.863 -8.915 1.00 84.25 121 CYS A N 1
ATOM 935 C CA . CYS A 1 121 ? -1.324 -16.941 -8.118 1.00 84.25 121 CYS A CA 1
ATOM 936 C C . CYS A 1 121 ? -0.184 -16.192 -8.829 1.00 84.25 121 CYS A C 1
ATOM 938 O O . CYS A 1 121 ? -0.058 -16.250 -10.056 1.00 84.25 121 CYS A O 1
ATOM 940 N N . VAL A 1 122 ? 0.637 -15.464 -8.074 1.00 87.00 122 VAL A N 1
ATOM 941 C CA . VAL A 1 122 ? 1.725 -14.635 -8.612 1.00 87.00 122 VAL A CA 1
ATOM 942 C C . VAL A 1 122 ? 3.062 -15.232 -8.209 1.00 87.00 122 VAL A C 1
ATOM 944 O O . VAL A 1 122 ? 3.269 -15.521 -7.034 1.00 87.00 122 VAL A O 1
ATOM 947 N N . PHE A 1 123 ? 3.976 -15.359 -9.172 1.00 83.81 123 PHE A N 1
ATOM 948 C CA . PHE A 1 123 ? 5.348 -15.801 -8.932 1.00 83.81 123 PHE A CA 1
ATOM 949 C C . PHE A 1 123 ? 6.327 -14.780 -9.499 1.00 83.81 123 PHE A C 1
ATOM 951 O O . PHE A 1 123 ? 6.181 -14.315 -10.631 1.00 83.81 123 PHE A O 1
ATOM 958 N N . ASN A 1 124 ? 7.340 -14.436 -8.706 1.00 84.62 124 ASN A N 1
ATOM 959 C CA . ASN A 1 124 ? 8.424 -13.566 -9.138 1.00 84.62 124 ASN A CA 1
ATOM 960 C C . ASN A 1 124 ? 9.634 -14.411 -9.563 1.00 84.62 124 ASN A C 1
ATOM 962 O O . ASN A 1 124 ? 10.305 -14.982 -8.710 1.00 84.62 124 ASN A O 1
ATOM 966 N N . HIS A 1 125 ? 9.944 -14.458 -10.862 1.00 83.69 125 HIS A N 1
ATOM 967 C CA . HIS A 1 125 ? 11.095 -15.222 -11.375 1.00 83.69 125 HIS A CA 1
ATOM 968 C C . HIS A 1 125 ? 12.455 -14.668 -10.945 1.00 83.69 125 HIS A C 1
ATOM 970 O O . HIS A 1 125 ? 13.458 -15.352 -11.093 1.00 83.69 125 HIS A O 1
ATOM 976 N N . TYR A 1 126 ? 12.497 -13.434 -10.445 1.00 83.19 126 TYR A N 1
ATOM 977 C CA . TYR A 1 126 ? 13.727 -12.801 -9.978 1.00 83.19 126 TYR A CA 1
ATOM 978 C C . TYR A 1 126 ? 13.857 -12.842 -8.458 1.00 83.19 126 TYR A C 1
ATOM 980 O O . TYR A 1 126 ? 14.679 -12.111 -7.920 1.00 83.19 126 TYR A O 1
ATOM 988 N N . ALA A 1 127 ? 13.039 -13.638 -7.758 1.00 84.44 127 ALA A N 1
ATOM 989 C CA . ALA A 1 127 ? 13.053 -13.694 -6.297 1.00 84.44 127 ALA A CA 1
ATOM 990 C C . ALA A 1 127 ? 14.468 -13.929 -5.740 1.00 84.44 127 ALA A C 1
ATOM 992 O O . ALA A 1 127 ? 14.870 -13.226 -4.820 1.00 84.44 127 ALA A O 1
ATOM 993 N N . ASP A 1 128 ? 15.243 -14.812 -6.372 1.00 84.50 128 ASP A N 1
ATOM 994 C CA . ASP A 1 128 ? 16.607 -15.152 -5.944 1.00 84.50 128 ASP A CA 1
ATOM 995 C C . ASP A 1 128 ? 17.634 -14.031 -6.191 1.00 84.50 128 ASP A C 1
ATOM 997 O O . ASP A 1 128 ? 18.704 -14.025 -5.589 1.00 84.50 128 ASP A O 1
ATOM 1001 N N . LEU A 1 129 ? 17.318 -13.060 -7.056 1.00 85.88 129 LEU A N 1
ATOM 1002 C CA . LEU A 1 129 ? 18.170 -11.893 -7.319 1.00 85.88 129 LEU A CA 1
ATOM 1003 C C . LEU A 1 129 ? 17.885 -10.732 -6.358 1.00 85.88 129 LEU A C 1
ATOM 1005 O O . LEU A 1 129 ? 18.653 -9.770 -6.300 1.00 85.88 129 LEU A O 1
ATOM 1009 N N . LEU A 1 130 ? 16.767 -10.782 -5.630 1.00 86.00 130 LEU A N 1
ATOM 1010 C CA . LEU A 1 130 ? 16.372 -9.718 -4.720 1.00 86.00 130 LEU A CA 1
ATOM 1011 C C . LEU A 1 130 ? 17.162 -9.818 -3.418 1.00 86.00 130 LEU A C 1
ATOM 1013 O O . LEU A 1 130 ? 16.891 -10.658 -2.561 1.00 86.00 130 LEU A O 1
ATOM 1017 N N . THR A 1 131 ? 18.114 -8.909 -3.243 1.00 83.12 131 THR A N 1
ATOM 1018 C CA . THR A 1 131 ? 18.873 -8.789 -2.001 1.00 83.12 131 THR A CA 1
ATOM 1019 C C . THR A 1 131 ? 18.226 -7.778 -1.062 1.00 83.12 131 THR A C 1
ATOM 1021 O O . THR A 1 131 ? 17.627 -6.782 -1.468 1.00 83.12 131 THR A O 1
ATOM 1024 N N . PHE A 1 132 ? 18.329 -8.048 0.235 1.00 81.00 132 PHE A N 1
ATOM 1025 C CA . PHE A 1 132 ? 17.887 -7.147 1.290 1.00 81.00 132 PHE A CA 1
ATOM 1026 C C . PHE A 1 132 ? 18.946 -7.146 2.386 1.00 81.00 132 PHE A C 1
ATOM 1028 O O . PHE A 1 132 ? 19.632 -8.149 2.589 1.00 81.00 132 PHE A O 1
ATOM 1035 N N . THR A 1 133 ? 19.113 -6.024 3.083 1.00 83.12 133 THR A N 1
ATOM 1036 C CA . THR A 1 133 ? 20.115 -5.941 4.153 1.00 83.12 133 THR A CA 1
ATOM 1037 C C . THR A 1 133 ? 19.854 -7.016 5.215 1.00 83.12 133 THR A C 1
ATOM 1039 O O . THR A 1 133 ? 18.739 -7.163 5.703 1.00 83.12 133 THR A O 1
ATOM 1042 N N . SER A 1 134 ? 20.878 -7.788 5.580 1.00 83.31 134 SER A N 1
ATOM 1043 C CA . SER A 1 134 ? 20.796 -8.852 6.593 1.00 83.31 134 SER A CA 1
ATOM 1044 C C . SER A 1 134 ? 21.198 -8.377 7.993 1.00 83.31 134 SER A C 1
ATOM 1046 O O . SER A 1 134 ? 21.287 -9.169 8.927 1.00 83.31 134 SER A O 1
ATOM 1048 N N . LYS A 1 135 ? 21.445 -7.071 8.153 1.00 84.44 135 LYS A N 1
ATOM 1049 C CA . LYS A 1 135 ? 22.125 -6.500 9.323 1.00 84.44 135 LYS A CA 1
ATOM 1050 C C . LYS A 1 135 ? 21.229 -6.287 10.548 1.00 84.44 135 LYS A C 1
ATOM 1052 O O . LYS A 1 135 ? 21.736 -5.889 11.590 1.00 84.44 135 LYS A O 1
ATOM 1057 N N . SER A 1 136 ? 19.913 -6.495 10.451 1.00 80.94 136 SER A N 1
ATOM 1058 C CA . SER A 1 136 ? 19.004 -6.244 11.577 1.00 80.94 136 SER A CA 1
ATOM 1059 C C . SER A 1 136 ? 17.776 -7.155 11.602 1.00 80.94 136 SER A C 1
ATOM 1061 O O . SER A 1 136 ? 17.282 -7.618 10.572 1.00 80.94 136 SER A O 1
ATOM 1063 N N . LEU A 1 137 ? 17.225 -7.362 12.804 1.00 79.69 137 LEU A N 1
ATOM 1064 C CA . LEU A 1 137 ? 15.939 -8.048 12.993 1.00 79.69 137 LEU A CA 1
ATOM 1065 C C . LEU A 1 137 ? 14.791 -7.328 12.275 1.00 79.69 137 LEU A C 1
ATOM 1067 O O . LEU A 1 137 ? 13.884 -7.977 11.753 1.00 79.69 137 LEU A O 1
ATOM 1071 N N . ARG A 1 138 ? 14.846 -5.991 12.209 1.00 79.38 138 ARG A N 1
ATOM 1072 C CA . ARG A 1 138 ? 13.907 -5.181 11.424 1.00 79.38 138 ARG A CA 1
ATOM 1073 C C . ARG A 1 138 ? 13.974 -5.556 9.948 1.00 79.38 138 ARG A C 1
ATOM 1075 O O . ARG A 1 138 ? 12.941 -5.823 9.346 1.00 79.38 138 ARG A O 1
ATOM 1082 N N . ALA A 1 139 ? 15.179 -5.704 9.404 1.00 82.00 139 ALA A N 1
ATOM 1083 C CA . ALA A 1 139 ? 15.338 -6.049 8.005 1.00 82.00 139 ALA A CA 1
ATOM 1084 C C . ALA A 1 139 ? 14.808 -7.450 7.661 1.00 82.00 139 ALA A C 1
ATOM 1086 O O . ALA A 1 139 ? 14.175 -7.630 6.624 1.00 82.00 139 ALA A O 1
ATOM 1087 N N . ARG A 1 140 ? 14.955 -8.424 8.570 1.00 81.75 140 ARG A N 1
ATOM 1088 C CA . ARG A 1 140 ? 14.331 -9.752 8.425 1.00 81.75 140 ARG A CA 1
ATOM 1089 C C . ARG A 1 140 ? 12.800 -9.670 8.339 1.00 81.75 140 ARG A C 1
ATOM 1091 O O . ARG A 1 140 ? 12.200 -10.366 7.522 1.00 81.75 140 ARG A O 1
ATOM 1098 N N . ARG A 1 141 ? 12.166 -8.829 9.167 1.00 82.38 141 ARG A N 1
ATOM 1099 C CA . ARG A 1 141 ? 10.704 -8.609 9.159 1.00 82.38 141 ARG A CA 1
ATOM 1100 C C . ARG A 1 141 ? 10.247 -7.890 7.889 1.00 82.38 141 ARG A C 1
ATOM 1102 O O . ARG A 1 141 ? 9.247 -8.278 7.289 1.00 82.38 141 ARG A O 1
ATOM 1109 N N . ASP A 1 142 ? 10.990 -6.874 7.465 1.00 85.06 142 ASP A N 1
ATOM 1110 C CA . ASP A 1 142 ? 10.647 -6.057 6.299 1.00 85.06 142 ASP A CA 1
ATOM 1111 C C . ASP A 1 142 ? 10.888 -6.785 4.974 1.00 85.06 142 ASP A C 1
ATOM 1113 O O . ASP A 1 142 ? 10.135 -6.570 4.027 1.00 85.06 142 ASP A O 1
ATOM 1117 N N . HIS A 1 143 ? 11.838 -7.722 4.914 1.00 86.88 143 HIS A N 1
ATOM 1118 C CA . HIS A 1 143 ? 12.105 -8.513 3.712 1.00 86.88 143 HIS A CA 1
ATOM 1119 C C . HIS A 1 143 ? 10.857 -9.257 3.206 1.00 86.88 143 HIS A C 1
ATOM 1121 O O . HIS A 1 143 ? 10.527 -9.202 2.023 1.00 86.88 143 HIS A O 1
ATOM 1127 N N . THR A 1 144 ? 10.097 -9.887 4.108 1.00 85.06 144 THR A N 1
ATOM 1128 C CA . THR A 1 144 ? 8.858 -10.588 3.723 1.00 85.06 144 THR A CA 1
ATOM 1129 C C . THR A 1 144 ? 7.810 -9.609 3.184 1.00 85.06 144 THR A C 1
ATOM 1131 O O . THR A 1 144 ? 7.125 -9.898 2.203 1.00 85.06 144 THR A O 1
ATOM 1134 N N . LYS A 1 145 ? 7.700 -8.418 3.786 1.00 86.38 145 LYS A N 1
ATOM 1135 C CA . LYS A 1 145 ? 6.776 -7.370 3.322 1.00 86.38 145 LYS A CA 1
ATOM 1136 C C . LYS A 1 145 ? 7.181 -6.832 1.956 1.00 86.38 145 LYS A C 1
ATOM 1138 O O . LYS A 1 145 ? 6.316 -6.626 1.113 1.00 86.38 145 LYS A O 1
ATOM 1143 N N . TYR A 1 146 ? 8.479 -6.645 1.735 1.00 87.81 146 TYR A N 1
ATOM 1144 C CA . TYR A 1 146 ? 9.043 -6.218 0.462 1.00 87.81 146 TYR A CA 1
ATOM 1145 C C . TYR A 1 146 ? 8.682 -7.196 -0.666 1.00 87.81 146 TYR A C 1
ATOM 1147 O O . TYR A 1 146 ? 8.134 -6.781 -1.687 1.00 87.81 146 TYR A O 1
ATOM 1155 N N . LEU A 1 147 ? 8.875 -8.502 -0.451 1.00 87.75 147 LEU A N 1
ATOM 1156 C CA . LEU A 1 147 ? 8.478 -9.526 -1.424 1.00 87.75 147 LEU A CA 1
ATOM 1157 C C . LEU A 1 147 ? 6.961 -9.532 -1.666 1.00 87.75 147 LEU A C 1
ATOM 1159 O O . LEU A 1 147 ? 6.515 -9.552 -2.814 1.00 87.75 147 LEU A O 1
ATOM 1163 N N . ASN A 1 148 ? 6.156 -9.447 -0.604 1.00 87.62 148 ASN A N 1
ATOM 1164 C CA . ASN A 1 148 ? 4.697 -9.403 -0.721 1.00 87.62 148 ASN A CA 1
ATOM 1165 C C . ASN A 1 148 ? 4.196 -8.151 -1.451 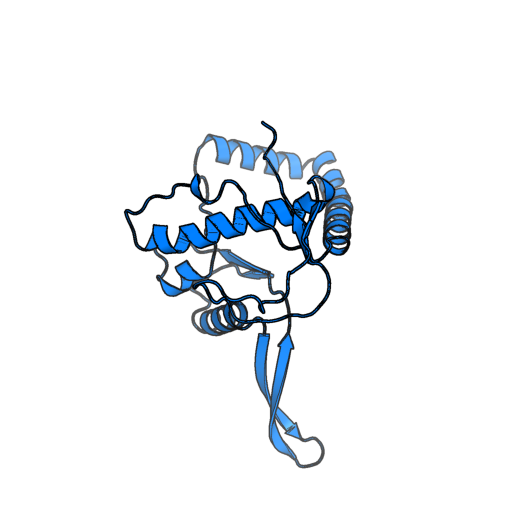1.00 87.62 148 ASN A C 1
ATOM 1167 O O . ASN A 1 148 ? 3.220 -8.236 -2.195 1.00 87.62 148 ASN A O 1
ATOM 1171 N N . LEU A 1 149 ? 4.863 -7.007 -1.288 1.00 89.38 149 LEU A N 1
ATOM 1172 C CA . LEU A 1 149 ? 4.540 -5.783 -2.018 1.00 89.38 149 LEU A CA 1
ATOM 1173 C C . LEU A 1 149 ? 4.759 -5.971 -3.523 1.00 89.38 149 LEU A C 1
ATOM 1175 O O . LEU A 1 149 ? 3.884 -5.626 -4.315 1.00 89.38 149 LEU A O 1
ATOM 1179 N N . ILE A 1 150 ? 5.877 -6.583 -3.921 1.00 89.75 150 ILE A N 1
ATOM 1180 C CA . ILE A 1 150 ? 6.157 -6.915 -5.326 1.00 89.75 150 ILE A CA 1
ATOM 1181 C C . ILE A 1 150 ? 5.057 -7.821 -5.893 1.00 89.75 150 ILE A C 1
ATOM 1183 O O . ILE A 1 150 ? 4.537 -7.555 -6.980 1.00 89.75 150 ILE A O 1
ATOM 1187 N N . LEU A 1 151 ? 4.667 -8.861 -5.150 1.00 89.06 151 LEU A N 1
ATOM 1188 C CA . LEU A 1 151 ? 3.595 -9.774 -5.555 1.00 89.06 151 LEU A CA 1
ATOM 1189 C C . LEU A 1 151 ? 2.243 -9.057 -5.665 1.00 89.06 151 LEU A C 1
ATOM 1191 O O . LEU A 1 151 ? 1.523 -9.275 -6.637 1.00 89.06 151 LEU A O 1
ATOM 1195 N N . ALA A 1 152 ? 1.911 -8.172 -4.722 1.00 89.56 152 ALA A N 1
ATOM 1196 C CA . ALA A 1 152 ? 0.675 -7.392 -4.738 1.00 89.56 152 ALA A CA 1
ATOM 1197 C C . ALA A 1 152 ? 0.611 -6.439 -5.940 1.00 89.56 152 ALA A C 1
ATOM 1199 O O . ALA A 1 152 ? -0.423 -6.353 -6.604 1.00 89.56 152 ALA A O 1
ATOM 1200 N N . ILE A 1 153 ? 1.720 -5.773 -6.275 1.00 90.50 153 ILE A N 1
ATOM 1201 C CA . ILE A 1 153 ? 1.814 -4.924 -7.469 1.00 90.50 153 ILE A CA 1
ATOM 1202 C C . ILE A 1 153 ? 1.642 -5.782 -8.728 1.00 90.50 153 ILE A C 1
ATOM 1204 O O . ILE A 1 153 ? 0.846 -5.453 -9.607 1.00 90.50 153 ILE A O 1
ATOM 1208 N N . ALA A 1 154 ? 2.335 -6.917 -8.820 1.00 90.12 154 ALA A N 1
ATOM 1209 C CA . ALA A 1 154 ? 2.197 -7.820 -9.958 1.00 90.12 154 ALA A CA 1
ATOM 1210 C C . ALA A 1 154 ? 0.770 -8.390 -10.097 1.00 90.12 154 ALA A C 1
ATOM 1212 O O . ALA A 1 154 ? 0.284 -8.521 -11.221 1.00 90.12 154 ALA A O 1
ATOM 1213 N N . TYR A 1 155 ? 0.082 -8.656 -8.983 1.00 90.50 155 TYR A N 1
ATOM 1214 C CA . TYR A 1 155 ? -1.327 -9.057 -8.951 1.00 90.50 155 TYR A CA 1
ATOM 1215 C C . TYR A 1 155 ? -2.265 -7.945 -9.439 1.00 90.50 155 TYR A C 1
ATOM 1217 O O . TYR A 1 155 ? -3.170 -8.197 -10.236 1.00 90.50 155 TYR A O 1
ATOM 1225 N N . LEU A 1 156 ? -2.042 -6.704 -8.996 1.00 90.56 156 LEU A N 1
ATOM 1226 C CA . LEU A 1 156 ? -2.831 -5.544 -9.412 1.00 90.56 156 LEU A CA 1
ATOM 1227 C C . LEU A 1 156 ? -2.728 -5.317 -10.927 1.00 90.56 156 LEU A C 1
ATOM 1229 O O . LEU A 1 156 ? -3.728 -5.065 -11.596 1.00 90.56 156 LEU A O 1
ATOM 1233 N N . PHE A 1 157 ? -1.529 -5.486 -11.482 1.00 89.94 157 PHE A N 1
ATOM 1234 C CA . PHE A 1 157 ? -1.256 -5.357 -12.914 1.00 89.94 157 PHE A CA 1
ATOM 1235 C C . PHE A 1 157 ? -1.400 -6.679 -13.687 1.00 89.94 157 PHE A C 1
ATOM 1237 O O . PHE A 1 157 ? -0.805 -6.841 -14.753 1.00 89.94 157 PHE A O 1
ATOM 1244 N N . GLN A 1 158 ? -2.206 -7.630 -13.198 1.00 89.38 158 GLN A N 1
ATOM 1245 C CA . GLN A 1 158 ? -2.344 -8.959 -13.808 1.00 89.38 158 GLN A CA 1
ATOM 1246 C C . GLN A 1 158 ? -2.739 -8.947 -15.289 1.00 89.38 158 GLN A C 1
ATOM 1248 O O . GLN A 1 158 ? -2.260 -9.771 -16.061 1.00 89.38 158 GLN A O 1
ATOM 1253 N N . TYR A 1 159 ? -3.574 -7.991 -15.703 1.00 90.88 159 TYR A N 1
ATOM 1254 C CA . TYR A 1 159 ? -4.027 -7.859 -17.091 1.00 90.88 159 TYR A CA 1
ATOM 1255 C C . TYR A 1 159 ? -2.947 -7.327 -18.040 1.00 90.88 159 TYR A C 1
ATOM 1257 O O . TYR A 1 159 ? -3.087 -7.449 -19.252 1.00 90.88 159 TYR A O 1
ATOM 1265 N N . GLN A 1 160 ? -1.866 -6.764 -17.498 1.00 90.38 160 GLN A N 1
ATOM 1266 C CA . GLN A 1 160 ? -0.711 -6.287 -18.259 1.00 90.38 160 GLN A CA 1
ATOM 1267 C C . GLN A 1 160 ? 0.404 -7.343 -18.331 1.00 90.38 160 GLN A C 1
ATOM 1269 O O . GLN A 1 160 ? 1.461 -7.092 -18.904 1.00 90.38 160 GLN A O 1
ATOM 1274 N N . ARG A 1 161 ? 0.203 -8.528 -17.735 1.00 87.12 161 ARG A N 1
ATOM 1275 C CA . ARG A 1 161 ? 1.219 -9.581 -17.618 1.00 87.12 161 ARG A CA 1
ATOM 1276 C C . ARG A 1 161 ? 0.775 -10.864 -18.311 1.00 87.12 161 ARG A C 1
ATOM 1278 O O . ARG A 1 161 ? -0.410 -11.179 -18.402 1.00 87.12 161 ARG A O 1
ATOM 1285 N N . LYS A 1 162 ? 1.750 -11.645 -18.783 1.00 83.88 162 LYS A N 1
ATOM 1286 C CA . LYS A 1 162 ? 1.486 -12.957 -19.384 1.00 83.88 162 LYS A CA 1
ATOM 1287 C C . LYS A 1 162 ? 1.067 -13.939 -18.286 1.00 83.88 162 LYS A C 1
ATOM 1289 O O . LYS A 1 162 ? 1.765 -14.101 -17.285 1.00 83.88 162 LYS A O 1
ATOM 1294 N N . SER A 1 163 ? -0.065 -14.609 -18.489 1.00 83.56 163 SER A N 1
ATOM 1295 C CA . SER A 1 163 ? -0.500 -15.703 -17.619 1.00 83.56 163 SER A CA 1
ATOM 1296 C C . SER A 1 163 ? -0.116 -17.049 -18.229 1.00 83.56 163 SER A C 1
ATOM 1298 O O . SER A 1 163 ? -0.160 -17.231 -19.446 1.00 83.56 163 SER A O 1
ATOM 1300 N N . ARG A 1 164 ? 0.299 -17.990 -17.385 1.00 80.62 164 ARG A N 1
ATOM 1301 C CA . ARG A 1 164 ? 0.625 -19.367 -17.760 1.00 80.62 164 ARG A CA 1
ATOM 1302 C C . ARG A 1 164 ? -0.253 -20.309 -16.963 1.00 80.62 164 ARG A C 1
ATOM 1304 O O . ARG A 1 164 ? -0.493 -20.086 -15.784 1.00 80.62 164 ARG A O 1
ATOM 1311 N N . THR A 1 165 ? -0.732 -21.360 -17.605 1.00 79.00 165 THR A N 1
ATOM 1312 C CA . THR A 1 165 ? -1.482 -22.418 -16.930 1.00 79.00 165 THR A CA 1
ATOM 1313 C C . THR A 1 165 ? -0.515 -23.566 -16.694 1.00 79.00 165 THR A C 1
ATOM 1315 O O . THR A 1 165 ? 0.084 -24.039 -17.657 1.00 79.00 165 THR A O 1
ATOM 1318 N N . ILE A 1 166 ? -0.324 -23.989 -15.446 1.00 72.56 166 ILE A N 1
ATOM 1319 C CA . ILE A 1 166 ? 0.515 -25.153 -15.138 1.00 72.56 166 ILE A CA 1
ATOM 1320 C C . ILE A 1 166 ? -0.416 -26.267 -14.669 1.00 72.56 166 ILE A C 1
ATOM 1322 O O . ILE A 1 166 ? -1.211 -26.086 -13.745 1.00 72.56 166 ILE A O 1
ATOM 1326 N N . ALA A 1 167 ? -0.340 -27.417 -15.334 1.00 66.12 167 ALA A N 1
ATOM 1327 C CA . ALA A 1 167 ? -1.021 -28.617 -14.878 1.00 66.12 167 ALA A CA 1
ATOM 1328 C C . ALA A 1 167 ? -0.268 -29.168 -13.661 1.00 66.12 167 ALA A C 1
ATOM 1330 O O . ALA A 1 167 ? 0.921 -29.476 -13.747 1.00 66.12 167 ALA A O 1
ATOM 1331 N N . ALA A 1 168 ? -0.949 -29.285 -12.522 1.00 56.91 168 ALA A N 1
ATOM 1332 C CA . ALA A 1 168 ? -0.393 -29.980 -11.371 1.00 56.91 168 ALA A CA 1
ATOM 1333 C C . ALA A 1 168 ? -0.311 -31.476 -11.710 1.00 56.91 168 ALA A C 1
ATOM 1335 O O . ALA A 1 168 ? -1.338 -32.145 -11.816 1.00 56.91 168 ALA A O 1
ATOM 1336 N N . LYS A 1 169 ? 0.899 -32.008 -11.911 1.00 44.19 169 LYS A N 1
ATOM 1337 C CA . LYS A 1 169 ? 1.096 -33.456 -12.041 1.00 44.19 169 LYS A CA 1
ATOM 1338 C C . LYS A 1 169 ? 0.812 -34.095 -10.671 1.00 44.19 169 LYS A C 1
ATOM 1340 O O . LYS A 1 169 ? 1.355 -33.614 -9.674 1.00 44.19 169 LYS A O 1
ATOM 1345 N N . PRO A 1 170 ? -0.036 -35.133 -10.571 1.00 39.69 170 PRO A N 1
ATOM 1346 C CA . PRO A 1 170 ? -0.269 -35.798 -9.295 1.00 39.69 170 PRO A CA 1
ATOM 1347 C C . PRO A 1 170 ? 1.039 -36.415 -8.778 1.00 39.69 170 PRO A C 1
ATOM 1349 O O . PRO A 1 170 ? 1.753 -37.085 -9.525 1.00 39.69 170 PRO A O 1
ATOM 1352 N N . LEU A 1 171 ? 1.343 -36.187 -7.493 1.00 44.28 171 LEU A N 1
ATOM 1353 C CA . LEU A 1 171 ? 2.419 -36.865 -6.764 1.00 44.28 171 LEU A CA 1
ATOM 1354 C C . LEU A 1 171 ? 2.083 -38.360 -6.614 1.00 44.28 171 LEU A C 1
ATOM 1356 O O . LEU A 1 171 ? 1.606 -38.795 -5.571 1.00 44.28 171 LEU A O 1
ATOM 1360 N N . ASN A 1 172 ? 2.296 -39.144 -7.665 1.00 39.53 172 ASN A N 1
ATOM 1361 C CA . ASN A 1 172 ? 2.549 -40.576 -7.555 1.00 39.53 172 ASN A CA 1
ATOM 1362 C C . ASN A 1 172 ? 3.476 -41.002 -8.695 1.00 39.53 172 ASN A C 1
ATOM 1364 O O . ASN A 1 172 ? 3.068 -41.584 -9.698 1.00 39.53 172 ASN A O 1
ATOM 1368 N N . THR A 1 173 ? 4.743 -40.626 -8.582 1.00 40.84 173 THR A N 1
ATOM 1369 C CA . THR A 1 173 ? 5.831 -41.341 -9.247 1.00 40.84 173 THR A CA 1
ATOM 1370 C C . THR A 1 173 ? 7.059 -41.157 -8.368 1.00 40.84 173 THR A C 1
ATOM 1372 O O . THR A 1 173 ? 7.445 -40.032 -8.064 1.00 40.84 173 THR A O 1
ATOM 1375 N N . SER A 1 174 ? 7.580 -42.272 -7.864 1.00 38.59 174 SER A N 1
ATOM 1376 C CA . SER A 1 174 ? 8.690 -42.348 -6.918 1.00 38.59 174 SER A CA 1
ATOM 1377 C C . SER A 1 174 ? 9.931 -41.607 -7.427 1.00 38.59 174 SER A C 1
ATOM 1379 O O . SER A 1 174 ? 10.580 -42.096 -8.345 1.00 38.59 174 SER A O 1
ATOM 1381 N N . ALA A 1 175 ? 10.261 -40.460 -6.823 1.00 34.34 175 ALA A N 1
ATOM 1382 C CA . ALA A 1 175 ? 11.624 -39.934 -6.694 1.00 34.34 175 ALA A CA 1
ATOM 1383 C C . ALA A 1 175 ? 11.651 -38.692 -5.775 1.00 34.34 175 ALA A C 1
ATOM 1385 O O . ALA A 1 175 ? 11.086 -37.654 -6.102 1.00 34.34 175 ALA A O 1
ATOM 1386 N N . SER A 1 176 ? 12.324 -38.848 -4.628 1.00 28.89 176 SER A N 1
ATOM 1387 C CA . SER A 1 176 ? 13.029 -37.836 -3.814 1.00 28.89 176 SER A CA 1
ATOM 1388 C C . SER A 1 176 ? 12.365 -36.477 -3.498 1.00 28.89 176 SER A C 1
ATOM 1390 O O . SER A 1 176 ? 12.362 -35.564 -4.315 1.00 28.89 176 SER A O 1
ATOM 1392 N N . LEU A 1 177 ? 11.954 -36.359 -2.224 1.00 34.81 177 LEU A N 1
ATOM 1393 C CA . LEU A 1 177 ? 12.111 -35.220 -1.294 1.00 34.81 177 LEU A CA 1
ATOM 1394 C C . LEU A 1 177 ? 11.856 -33.801 -1.838 1.00 34.81 177 LEU A C 1
ATOM 1396 O O . LEU A 1 177 ? 12.749 -33.230 -2.437 1.00 34.81 177 LEU A O 1
ATOM 1400 N N . TRP A 1 178 ? 10.667 -33.244 -1.554 1.00 25.47 178 TRP A N 1
ATOM 1401 C CA . TRP A 1 178 ? 10.372 -31.954 -0.880 1.00 25.47 178 TRP A CA 1
ATOM 1402 C C . TRP A 1 178 ? 8.835 -31.835 -0.797 1.00 25.47 178 TRP A C 1
ATOM 1404 O O . TRP A 1 178 ? 8.150 -31.660 -1.804 1.00 25.47 178 TRP A O 1
ATOM 1414 N N . THR A 1 179 ? 8.269 -31.992 0.401 1.00 28.84 179 THR A N 1
ATOM 1415 C CA . THR A 1 179 ? 6.814 -32.044 0.626 1.00 28.84 179 THR A CA 1
ATOM 1416 C C . THR A 1 179 ? 6.270 -30.654 0.960 1.00 28.84 179 THR A C 1
ATOM 1418 O O . THR A 1 179 ? 6.618 -30.098 1.998 1.00 28.84 179 THR A O 1
ATOM 1421 N N . ILE A 1 180 ? 5.356 -30.121 0.141 1.00 31.77 180 ILE A N 1
ATOM 1422 C CA . ILE A 1 180 ? 4.435 -29.046 0.548 1.00 31.77 180 ILE A CA 1
ATOM 1423 C C . ILE A 1 180 ? 3.012 -29.620 0.572 1.00 31.77 180 ILE A C 1
ATOM 1425 O O . ILE A 1 180 ? 2.523 -30.183 -0.406 1.00 31.77 180 ILE A O 1
ATOM 1429 N N . SER A 1 181 ? 2.393 -29.509 1.748 1.00 31.67 181 SER A N 1
ATOM 1430 C CA . SER A 1 181 ? 1.054 -29.981 2.115 1.00 31.67 181 SER A CA 1
ATOM 1431 C C . SER A 1 181 ? -0.059 -29.425 1.205 1.00 31.67 181 SER A C 1
ATOM 1433 O O . SER A 1 181 ? -0.056 -28.250 0.840 1.00 31.67 181 SER A O 1
ATOM 1435 N N . LYS A 1 182 ? -1.022 -30.284 0.835 1.00 32.19 182 LYS A N 1
ATOM 1436 C CA . LYS A 1 182 ? -2.140 -30.006 -0.090 1.00 32.19 182 LYS A CA 1
ATOM 1437 C C . LYS A 1 182 ? -3.276 -29.169 0.540 1.00 32.19 182 LYS A C 1
ATOM 1439 O O . LYS A 1 182 ? -3.839 -29.596 1.545 1.00 32.19 182 LYS A O 1
ATOM 1444 N N . ARG A 1 183 ? -3.716 -28.109 -0.171 1.00 28.91 183 ARG A N 1
ATOM 1445 C CA . ARG A 1 183 ? -5.094 -27.756 -0.670 1.00 28.91 183 ARG A CA 1
ATOM 1446 C C . ARG A 1 183 ? -5.225 -26.227 -0.876 1.00 28.91 183 ARG A C 1
ATOM 1448 O O . ARG A 1 183 ? -4.624 -25.510 -0.083 1.00 28.91 183 ARG A O 1
ATOM 1455 N N . PRO A 1 184 ? -5.940 -25.700 -1.909 1.00 37.41 184 PRO A N 1
ATOM 1456 C CA . PRO A 1 184 ? -7.230 -26.157 -2.476 1.00 37.41 184 PRO A CA 1
ATOM 1457 C C . PRO A 1 184 ? -7.203 -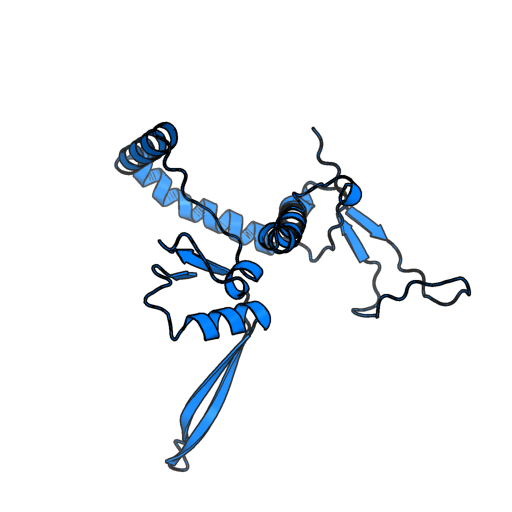26.397 -4.014 1.00 37.41 184 PRO A C 1
ATOM 1459 O O . PRO A 1 184 ? -6.994 -25.482 -4.802 1.00 37.41 184 PRO A O 1
ATOM 1462 N N . THR A 1 185 ? -7.192 -27.660 -4.455 1.00 39.84 185 THR A N 1
ATOM 1463 C CA . THR A 1 185 ? -8.308 -28.394 -5.119 1.00 39.84 185 THR A CA 1
ATOM 1464 C C . THR A 1 185 ? -8.534 -28.126 -6.625 1.00 39.84 185 THR A C 1
ATOM 1466 O O . THR A 1 185 ? -9.347 -27.300 -7.020 1.00 39.84 185 THR A O 1
ATOM 1469 N N . GLU A 1 186 ? -7.820 -28.927 -7.432 1.00 41.53 186 GLU A N 1
ATOM 1470 C CA . GLU A 1 186 ? -8.305 -29.697 -8.606 1.00 41.53 186 GLU A CA 1
ATOM 1471 C C . GLU A 1 186 ? -8.688 -29.001 -9.926 1.00 41.53 186 GLU A C 1
ATOM 1473 O O . GLU A 1 186 ? -9.356 -29.591 -10.770 1.00 41.53 186 GLU A O 1
ATOM 1478 N N . LEU A 1 187 ? -8.153 -27.811 -10.198 1.00 43.38 187 LEU A N 1
ATOM 1479 C CA . LEU A 1 187 ? -8.099 -27.245 -11.554 1.00 43.38 187 LEU A CA 1
ATOM 1480 C C . LEU A 1 187 ? -6.670 -26.792 -11.877 1.00 43.38 187 LEU A C 1
ATOM 1482 O O . LEU A 1 187 ? -5.907 -26.482 -10.957 1.00 43.38 187 LEU A O 1
ATOM 1486 N N . PRO A 1 188 ? -6.269 -26.747 -13.162 1.00 51.59 188 PRO A N 1
ATOM 1487 C CA . PRO A 1 188 ? -4.953 -26.244 -13.518 1.00 51.59 188 PRO A CA 1
ATOM 1488 C C . PRO A 1 188 ? -4.820 -24.789 -13.042 1.00 51.59 188 PRO A C 1
ATOM 1490 O O . PRO A 1 188 ? -5.579 -23.909 -13.457 1.00 51.59 188 PRO A O 1
ATOM 1493 N N . MET A 1 189 ? -3.876 -24.537 -12.130 1.00 54.78 189 MET A N 1
ATOM 1494 C CA . MET A 1 189 ? -3.661 -23.200 -11.580 1.00 54.78 189 MET A CA 1
ATOM 1495 C C . MET A 1 189 ? -3.079 -22.289 -12.661 1.00 54.78 189 MET A C 1
ATOM 1497 O O . MET A 1 189 ? -2.143 -22.645 -13.387 1.00 54.78 189 MET A O 1
ATOM 1501 N N . LYS A 1 190 ? -3.652 -21.089 -12.764 1.00 56.47 190 LYS A N 1
ATOM 1502 C CA . LYS A 1 190 ? -3.135 -20.020 -13.613 1.00 56.47 190 LYS A CA 1
ATOM 1503 C C . LYS A 1 190 ? -2.212 -19.124 -12.798 1.00 56.47 190 LYS A C 1
ATOM 1505 O O . LYS A 1 190 ? -2.579 -18.624 -11.735 1.00 56.47 190 LYS A O 1
ATOM 1510 N N . PHE A 1 191 ? -1.027 -18.913 -13.344 1.00 64.62 191 PHE A N 1
ATOM 1511 C CA . PHE A 1 191 ? 0.075 -18.191 -12.741 1.00 64.62 191 PHE A CA 1
ATOM 1512 C C . PHE A 1 191 ? 0.384 -16.934 -13.537 1.00 64.62 191 PHE A C 1
ATOM 1514 O O . PHE A 1 191 ? 0.428 -16.966 -14.768 1.00 64.62 191 PHE A O 1
ATOM 1521 N N . LEU A 1 192 ? 0.622 -15.829 -12.841 1.00 62.34 192 LEU A N 1
ATOM 1522 C CA . LEU A 1 192 ? 1.137 -14.611 -13.449 1.00 62.34 192 LEU A CA 1
ATOM 1523 C C . LEU A 1 192 ? 2.659 -14.658 -13.444 1.00 62.34 192 LEU A C 1
ATOM 1525 O O . LEU A 1 192 ? 3.291 -14.719 -12.391 1.00 62.34 192 LEU A O 1
ATOM 1529 N N . ALA A 1 193 ? 3.214 -14.632 -14.650 1.00 55.78 193 ALA A N 1
ATOM 1530 C CA . ALA A 1 193 ? 4.628 -14.734 -14.945 1.00 55.78 193 ALA A CA 1
ATOM 1531 C C . ALA A 1 193 ? 5.053 -13.414 -15.601 1.00 55.78 193 ALA A C 1
ATOM 1533 O O . ALA A 1 193 ? 4.703 -13.148 -16.751 1.00 55.78 193 ALA A O 1
ATOM 1534 N N . GLY A 1 194 ? 5.771 -12.553 -14.878 1.00 48.62 194 GLY A N 1
ATOM 1535 C CA . GLY A 1 194 ? 6.094 -11.219 -15.383 1.00 48.62 194 GLY A CA 1
ATOM 1536 C C . GLY A 1 194 ? 7.582 -10.881 -15.338 1.00 48.62 194 GLY A C 1
ATOM 1537 O O . GLY A 1 194 ? 8.091 -10.719 -14.232 1.00 48.62 194 GLY A O 1
ATOM 1538 N N . PRO A 1 195 ? 8.260 -10.699 -16.486 1.00 43.19 195 PRO A N 1
ATOM 1539 C CA . PRO A 1 195 ? 9.434 -9.844 -16.549 1.00 43.19 195 PRO A CA 1
ATOM 1540 C C . PRO A 1 195 ? 8.987 -8.386 -16.384 1.00 43.19 195 PRO A C 1
ATOM 1542 O O . PRO A 1 195 ? 7.966 -7.982 -16.944 1.00 43.19 195 PRO A O 1
ATOM 1545 N N . TRP A 1 196 ? 9.708 -7.608 -15.582 1.00 47.72 196 TRP A N 1
ATOM 1546 C CA . TRP A 1 196 ? 9.580 -6.155 -15.622 1.00 47.72 196 TRP A CA 1
ATOM 1547 C C . TRP A 1 196 ? 10.286 -5.732 -16.902 1.00 47.72 196 TRP A C 1
ATOM 1549 O O . TRP A 1 196 ? 11.506 -5.830 -16.989 1.00 47.72 196 TRP A O 1
ATOM 1559 N N . THR A 1 197 ? 9.525 -5.409 -17.943 1.00 36.09 197 THR A N 1
ATOM 1560 C CA . THR A 1 197 ? 10.116 -4.770 -19.116 1.00 36.09 197 THR A CA 1
ATOM 1561 C C . THR A 1 197 ? 10.692 -3.437 -18.654 1.00 36.09 197 THR A C 1
ATOM 1563 O O . THR A 1 197 ? 9.968 -2.656 -18.033 1.00 36.09 197 THR A O 1
ATOM 1566 N N . SER A 1 198 ? 11.995 -3.283 -18.889 1.00 31.52 198 SER A N 1
ATOM 1567 C CA . SER A 1 198 ? 12.810 -2.080 -18.693 1.00 31.52 198 SER A CA 1
ATOM 1568 C C . SER A 1 198 ? 12.160 -0.829 -19.259 1.00 31.52 198 SER A C 1
ATOM 1570 O O . SER A 1 198 ? 11.621 -0.951 -20.385 1.00 31.52 198 SER A O 1
#

Foldseek 3Di:
DEDEEPVVCVPCVVQVLCCLVVQKGWDWDFDQDPVPRDGDTDTDIDHDPDDYHYDYPDPDDDVSVLLRDDDDDDDPDPVVVVVVVVLVVCCPDPVVVVVVVCVVVVVVVLVVLVVPQDPAAEDDPCLVVDDWDPPDPSRVSVNVVVVVVVRVVLSSCQVVFDKDFADDDDPDDDDDDDDDDDDDDDDGGIYTDDDPDD

pLDDT: mean 70.99, std 19.14, range [25.47, 96.19]

Radius of gyration: 23.42 Å; chains: 1; bounding box: 60×70×51 Å

Secondary structure (DSSP, 8-state):
-EES-SGGGTTHHHHHHHHHHHSEEEEEEEEEPTTT--EEEEEEEEE-----EE----S---TTHHHH---------HHHHHHHHHHHHHHTSHHHHHHHHHHHHHHHHHHHHHHT----EEE-TTGGG-----S-HHHHHHHHHHHHHHHHHHHHTGGGSEEEEE----S-S----------S-SSPEEEEE-----

Sequence (198 aa):
MAIEELDGMNGAVYSIRSIQSSKKITIAYTGKDPVTGELKTQDNTVEGPLMVFITTTQVDIDGETASRFVFISIDESEEMTKKILTKQRQSQTMEGMINKLKAGQIIKKHQNANRLLKPLCVFNHYADLLTFTSKSLRARRDHTKYLNLILAIAYLFQYQRKSRTIAAKPLNTSASLWTISKRPTELPMKFLAGPWTS